Protein AF-A0A9E5EHA6-F1 (afdb_monomer)

Mean predicted aligned error: 12.95 Å

Foldseek 3Di:
DVLLQVLVVVLCVVLVQPQKHDDPPDDAIWHPNVDPAIAHQKDADWDDDPNDIDDGMDGAAPDDCPCVLPPDCVVVPVRHHHDHCVRVVDPDDPVNSVVSSQQSCCVSPPVRDDDDDDADDDDDPPPDPDDDPPPDPPPDPPPVQADPDDDDPVNVVVVVVCVVVVHDDPCVVSVPSHDHD

Sequence (181 aa):
MHGVEQLVIDTLEQLEVRNVGRLVGYPGVWVDLQSDAPKKICAIGVRVSRGRTMHGFALNVATDLTFMRDHIVPCGIAEHGVTSLHELGFNVTVQQVADVVSVLAAKRFARGEFDRHDVAWSAESTKPATASSSVQFSARKPEWLRPRVNHGPEVLATKKILRDLNLVTVCEEAGCPNLSE

Structure (mmCIF, N/CA/C/O backbone):
data_AF-A0A9E5EHA6-F1
#
_entry.id   AF-A0A9E5EHA6-F1
#
loop_
_atom_site.group_PDB
_atom_site.id
_atom_site.type_symbol
_atom_site.label_atom_id
_atom_site.label_alt_id
_atom_site.label_comp_id
_atom_site.label_asym_id
_atom_site.label_entity_id
_atom_site.label_seq_id
_atom_site.pdbx_PDB_ins_code
_atom_site.Cartn_x
_atom_site.Cartn_y
_atom_site.Cartn_z
_atom_site.occupancy
_atom_site.B_iso_or_equiv
_atom_site.auth_seq_id
_atom_site.auth_comp_id
_atom_site.auth_asym_id
_atom_site.auth_atom_id
_atom_site.pdbx_PDB_model_num
ATOM 1 N N . MET A 1 1 ? -2.887 6.037 -11.084 1.00 80.12 1 MET A N 1
ATOM 2 C CA . MET A 1 1 ? -2.259 6.030 -9.747 1.00 80.12 1 MET A CA 1
ATOM 3 C C . MET A 1 1 ? -3.311 6.282 -8.666 1.00 80.12 1 MET A C 1
ATOM 5 O O . MET A 1 1 ? -3.618 5.339 -7.951 1.00 80.12 1 MET A O 1
AT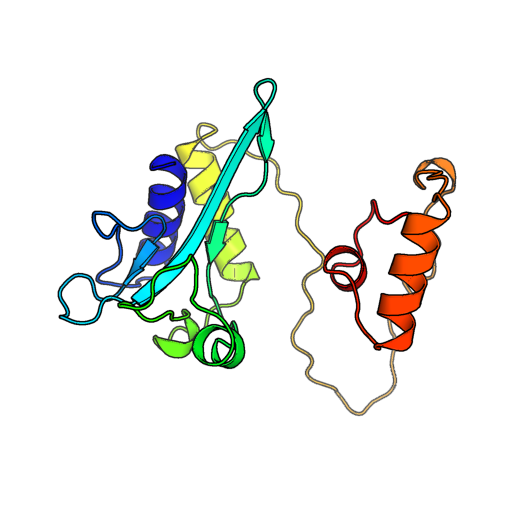OM 9 N N . HIS A 1 2 ? -4.011 7.424 -8.674 1.00 91.75 2 HIS A N 1
ATOM 10 C CA . HIS A 1 2 ? -5.091 7.717 -7.710 1.00 91.75 2 HIS A CA 1
ATOM 11 C C . HIS A 1 2 ? -6.215 6.680 -7.598 1.00 91.75 2 HIS A C 1
ATOM 13 O O . HIS A 1 2 ? -6.758 6.502 -6.512 1.00 91.75 2 HIS A O 1
ATOM 19 N N . GLY A 1 3 ? -6.552 5.967 -8.678 1.00 94.56 3 GLY A N 1
ATOM 20 C CA . GLY A 1 3 ? -7.533 4.879 -8.615 1.00 94.56 3 GLY A CA 1
ATOM 21 C C . GLY A 1 3 ? -7.098 3.714 -7.717 1.00 94.56 3 GLY A C 1
ATOM 22 O O . GLY A 1 3 ? -7.932 3.165 -7.007 1.00 94.56 3 GLY A O 1
ATOM 23 N N . VAL A 1 4 ? -5.805 3.367 -7.713 1.00 95.69 4 VAL A N 1
ATOM 24 C CA . VAL A 1 4 ? -5.249 2.303 -6.854 1.00 95.69 4 VAL A CA 1
ATOM 25 C C . VAL A 1 4 ? -5.170 2.778 -5.406 1.00 95.69 4 VAL A C 1
ATOM 27 O O . VAL A 1 4 ? -5.556 2.042 -4.510 1.00 95.69 4 VAL A O 1
ATOM 30 N N . GLU A 1 5 ? -4.758 4.029 -5.177 1.00 97.25 5 GLU A N 1
ATOM 31 C CA . GLU A 1 5 ? -4.834 4.643 -3.842 1.00 97.25 5 GLU A CA 1
ATOM 32 C C . GLU A 1 5 ? -6.259 4.608 -3.300 1.00 97.25 5 GLU A C 1
ATOM 34 O O . GLU A 1 5 ? -6.459 4.234 -2.153 1.00 97.25 5 GLU A O 1
ATOM 39 N N . GLN A 1 6 ? -7.251 4.950 -4.131 1.00 98.06 6 GLN A N 1
ATOM 40 C CA . GLN A 1 6 ? -8.637 4.955 -3.682 1.00 98.06 6 GLN A CA 1
ATOM 41 C C . GLN A 1 6 ? -9.122 3.548 -3.352 1.00 98.06 6 GLN A C 1
ATOM 43 O O . GLN A 1 6 ? -9.771 3.379 -2.339 1.00 98.06 6 GLN A O 1
ATOM 48 N N . LEU A 1 7 ? -8.771 2.542 -4.159 1.00 98.00 7 LEU A N 1
ATOM 49 C CA . LEU A 1 7 ? -9.097 1.149 -3.849 1.00 98.00 7 LEU A CA 1
ATOM 50 C C . LEU A 1 7 ? -8.579 0.740 -2.460 1.00 98.00 7 LEU A C 1
ATOM 52 O O . LEU A 1 7 ? -9.303 0.107 -1.695 1.00 98.00 7 LEU A O 1
ATOM 56 N N . VAL A 1 8 ? -7.336 1.099 -2.136 1.00 98.25 8 VAL A N 1
ATOM 57 C CA . VAL A 1 8 ? -6.740 0.782 -0.832 1.00 98.25 8 VAL A CA 1
ATOM 58 C C . VAL A 1 8 ? -7.409 1.584 0.288 1.00 98.25 8 VAL A C 1
ATOM 60 O O . VAL A 1 8 ? -7.691 1.012 1.333 1.00 98.25 8 VAL A O 1
ATOM 63 N N . ILE A 1 9 ? -7.712 2.867 0.072 1.00 98.56 9 ILE A N 1
ATOM 64 C CA . ILE A 1 9 ? -8.462 3.698 1.030 1.00 98.56 9 ILE A CA 1
ATOM 65 C C . ILE A 1 9 ? -9.836 3.082 1.311 1.00 98.56 9 ILE A C 1
ATOM 67 O O . ILE A 1 9 ? -10.134 2.808 2.465 1.00 98.56 9 ILE A O 1
ATOM 71 N N . ASP A 1 10 ? -10.610 2.765 0.270 1.00 98.31 10 ASP A N 1
ATOM 72 C CA . ASP A 1 10 ? -11.937 2.148 0.394 1.00 98.31 10 ASP A CA 1
ATOM 73 C C . ASP A 1 10 ? -11.852 0.801 1.147 1.00 98.31 10 ASP A C 1
ATOM 75 O O . ASP A 1 10 ? -12.722 0.465 1.947 1.00 98.31 10 ASP A O 1
ATOM 79 N N . THR A 1 11 ? -10.782 0.028 0.916 1.00 98.31 11 THR A N 1
ATOM 80 C CA . THR A 1 11 ? -10.523 -1.238 1.626 1.00 98.31 11 THR A CA 1
ATOM 81 C C . THR A 1 11 ? -10.283 -0.993 3.113 1.00 98.31 11 THR A C 1
ATOM 83 O O . THR A 1 11 ? -10.869 -1.673 3.948 1.00 98.31 11 THR A O 1
ATOM 86 N N . LEU A 1 12 ? -9.424 -0.030 3.454 1.00 98.12 12 LEU A N 1
ATOM 87 C CA . LEU A 1 12 ? -9.112 0.319 4.839 1.00 98.12 12 LEU A CA 1
ATOM 88 C C . LEU A 1 12 ? -10.338 0.884 5.568 1.00 98.12 12 LEU A C 1
ATOM 90 O O . LEU A 1 12 ? -10.589 0.504 6.706 1.00 98.12 12 LEU A O 1
ATOM 94 N N . GLU A 1 13 ? -11.138 1.716 4.901 1.00 97.38 13 GLU A N 1
ATOM 95 C CA . GLU A 1 13 ? -12.407 2.225 5.432 1.00 97.38 13 GLU A CA 1
ATOM 96 C C . GLU A 1 13 ? -13.416 1.095 5.674 1.00 97.38 13 GLU A C 1
ATOM 98 O O . GLU A 1 13 ? -14.084 1.082 6.706 1.00 97.38 13 GLU A O 1
ATOM 103 N N . GLN A 1 14 ? -13.497 0.109 4.773 1.00 97.00 14 GLN A N 1
ATOM 104 C CA . GLN A 1 14 ? -14.353 -1.068 4.956 1.00 97.00 14 GLN A CA 1
ATOM 105 C C . GLN A 1 14 ? -13.888 -1.967 6.117 1.00 97.00 14 GLN A C 1
ATOM 107 O O . GLN A 1 14 ? -14.708 -2.655 6.720 1.00 97.00 14 GLN A O 1
ATOM 112 N N . LEU A 1 15 ? -12.596 -1.942 6.449 1.00 95.81 15 LEU A N 1
ATOM 113 C CA . LEU A 1 15 ? -12.026 -2.571 7.646 1.00 95.81 15 LEU A CA 1
ATOM 114 C C . LEU A 1 15 ? -12.108 -1.666 8.889 1.00 95.81 15 LEU A C 1
ATOM 116 O O . LEU A 1 15 ? -11.505 -1.977 9.912 1.00 95.81 15 LEU A O 1
ATOM 120 N N . GLU A 1 16 ? -12.839 -0.553 8.800 1.00 96.31 16 GLU A N 1
ATOM 121 C CA . GLU A 1 16 ? -13.057 0.432 9.864 1.00 96.31 16 GLU A CA 1
ATOM 122 C C . GLU A 1 16 ? -11.791 1.169 10.337 1.00 96.31 16 GLU A C 1
ATOM 124 O O . GLU A 1 16 ? -11.777 1.789 11.407 1.00 96.31 16 GLU A O 1
ATOM 129 N N . VAL A 1 17 ? -10.733 1.178 9.523 1.00 95.88 17 VAL A N 1
ATOM 130 C CA . VAL A 1 17 ? -9.545 1.996 9.777 1.00 95.88 17 VAL A CA 1
ATOM 131 C C . VAL A 1 17 ? -9.892 3.457 9.518 1.00 95.88 17 VAL A C 1
ATOM 133 O O . VAL A 1 17 ? -10.293 3.849 8.422 1.00 95.88 17 VAL A O 1
ATOM 136 N N . ARG A 1 18 ? -9.745 4.286 10.551 1.00 92.81 18 ARG A N 1
ATOM 137 C CA . ARG A 1 18 ? -10.081 5.714 10.499 1.00 92.81 18 ARG A CA 1
ATOM 138 C C . ARG A 1 18 ? -8.871 6.552 10.100 1.00 92.81 18 ARG A C 1
ATOM 140 O O . ARG A 1 18 ? -7.733 6.127 10.259 1.00 92.81 18 ARG A O 1
ATOM 147 N N . ASN A 1 19 ? -9.136 7.780 9.653 1.00 94.69 19 ASN A N 1
ATOM 148 C CA . ASN A 1 19 ? -8.107 8.780 9.342 1.00 94.69 19 ASN A CA 1
ATOM 149 C C . ASN A 1 19 ? -7.087 8.304 8.288 1.00 94.69 19 ASN A C 1
ATOM 151 O O . ASN A 1 19 ? -5.888 8.569 8.393 1.00 94.69 19 ASN A O 1
ATOM 155 N N . VAL A 1 20 ? -7.581 7.572 7.288 1.00 97.38 20 VAL A N 1
ATOM 156 C CA . VAL A 1 20 ? -6.789 7.050 6.175 1.00 97.38 20 VAL A CA 1
ATOM 157 C C . VAL A 1 20 ? -6.928 7.944 4.949 1.00 97.38 20 VAL A C 1
ATOM 159 O O . VAL A 1 20 ? -7.969 8.560 4.728 1.00 97.38 20 VAL A O 1
ATOM 162 N N . GLY A 1 21 ? -5.891 8.021 4.120 1.00 97.56 21 GLY A N 1
ATOM 163 C CA . GLY A 1 21 ? -5.986 8.779 2.878 1.00 97.56 21 GLY A CA 1
ATOM 164 C C . GLY A 1 21 ? -4.659 9.003 2.168 1.00 97.56 21 GLY A C 1
ATOM 165 O O . GLY A 1 21 ? -3.706 8.235 2.302 1.00 97.56 21 GLY A O 1
ATOM 166 N N . ARG A 1 22 ? -4.620 10.073 1.373 1.00 97.44 22 ARG A N 1
ATOM 167 C CA . ARG A 1 22 ? -3.442 10.496 0.611 1.00 97.44 22 ARG A CA 1
ATOM 168 C C . ARG A 1 22 ? -2.743 11.627 1.344 1.00 97.44 22 ARG A C 1
ATOM 170 O O . ARG A 1 22 ? -3.396 12.593 1.731 1.00 97.44 22 ARG A O 1
ATOM 177 N N . LEU A 1 23 ? -1.424 11.537 1.450 1.00 95.19 23 LEU A N 1
ATOM 178 C CA . LEU A 1 23 ? -0.593 12.628 1.936 1.00 95.19 23 LEU A CA 1
ATOM 179 C C . LEU A 1 23 ? -0.036 13.400 0.734 1.00 95.19 23 LEU A C 1
ATOM 181 O O . LEU A 1 23 ? 0.568 12.819 -0.169 1.00 95.19 23 LEU A O 1
ATOM 185 N N . VAL A 1 24 ? -0.279 14.711 0.685 1.00 92.94 24 VAL A N 1
ATOM 186 C CA . VAL A 1 24 ? 0.140 15.554 -0.445 1.00 92.94 24 VAL A CA 1
ATOM 187 C C . VAL A 1 24 ? 1.660 15.507 -0.593 1.00 92.94 24 VAL A C 1
ATOM 189 O O . VAL A 1 24 ? 2.384 15.689 0.377 1.00 92.94 24 VAL A O 1
ATOM 192 N N . GLY A 1 25 ? 2.137 15.259 -1.814 1.00 90.25 25 GLY A N 1
ATOM 193 C CA . GLY A 1 25 ? 3.567 15.129 -2.112 1.00 90.25 25 GLY A CA 1
ATOM 194 C C . GLY A 1 25 ? 4.137 13.723 -1.904 1.00 90.25 25 GLY A C 1
ATOM 195 O O . GLY A 1 25 ? 5.220 13.445 -2.412 1.00 90.25 25 GLY A O 1
ATOM 196 N N . TYR A 1 26 ? 3.396 12.808 -1.267 1.00 92.38 26 TYR A N 1
ATOM 197 C CA . TYR A 1 26 ? 3.898 11.477 -0.933 1.00 92.38 26 TYR A CA 1
ATOM 198 C C . TYR A 1 26 ? 2.995 10.356 -1.469 1.00 92.38 26 TYR A C 1
ATOM 200 O O . TYR A 1 26 ? 1.899 10.129 -0.948 1.00 92.38 26 TYR A O 1
ATOM 208 N N . PRO A 1 27 ? 3.445 9.590 -2.482 1.00 91.94 27 PRO A N 1
ATOM 209 C CA . PRO A 1 27 ? 2.621 8.557 -3.101 1.00 91.94 27 PRO A CA 1
ATOM 210 C C . PRO A 1 27 ? 2.342 7.406 -2.133 1.00 91.94 27 PRO A C 1
ATOM 212 O O . PRO A 1 27 ? 3.222 7.012 -1.361 1.00 91.94 27 PRO A O 1
ATOM 215 N N . GLY A 1 28 ? 1.162 6.800 -2.241 1.00 95.06 28 GLY A N 1
ATOM 216 C CA . GLY A 1 28 ? 0.739 5.690 -1.388 1.00 95.06 28 GLY A CA 1
ATOM 217 C C . GLY A 1 28 ? -0.424 6.063 -0.478 1.00 95.06 28 GLY A C 1
ATOM 218 O O . GLY A 1 28 ? -1.033 7.121 -0.626 1.00 95.06 28 GLY A O 1
ATOM 219 N N . VAL A 1 29 ? -0.735 5.172 0.462 1.00 98.19 29 VAL A N 1
ATOM 220 C CA . VAL A 1 29 ? -1.807 5.392 1.442 1.00 98.19 29 VAL A CA 1
ATOM 221 C C . VAL A 1 29 ? -1.219 5.509 2.835 1.00 98.19 29 VAL A C 1
ATOM 223 O O . VAL A 1 29 ? -0.284 4.788 3.202 1.00 98.19 29 VAL A O 1
ATOM 226 N N . TRP A 1 30 ? -1.781 6.449 3.580 1.00 98.00 30 TRP A N 1
ATOM 227 C CA . TRP A 1 30 ? -1.288 6.947 4.851 1.00 98.00 30 TRP A CA 1
ATOM 228 C C . TRP A 1 30 ? -2.398 6.902 5.891 1.00 98.00 30 TRP A C 1
ATOM 230 O O . TRP A 1 30 ? -3.575 6.994 5.541 1.00 98.00 30 TRP A O 1
ATOM 240 N N . VAL A 1 31 ? -2.007 6.776 7.153 1.00 97.75 31 VAL A N 1
ATOM 241 C CA . VAL A 1 31 ? -2.882 6.903 8.322 1.00 97.75 31 VAL A CA 1
ATOM 242 C C . VAL A 1 31 ? -2.432 8.078 9.181 1.00 97.75 31 VAL A C 1
ATOM 244 O O . VAL A 1 31 ? -1.338 8.614 8.977 1.00 97.75 31 VAL A O 1
ATOM 247 N N . ASP A 1 32 ? -3.268 8.457 10.144 1.00 95.44 32 ASP A N 1
ATOM 248 C CA . ASP A 1 32 ? -3.004 9.557 11.073 1.00 95.44 32 ASP A CA 1
ATOM 249 C C . ASP A 1 32 ? -2.752 10.894 10.355 1.00 95.44 32 ASP A C 1
ATOM 251 O O . ASP A 1 32 ? -1.937 11.702 10.784 1.00 95.44 32 ASP A O 1
ATOM 255 N N . LEU A 1 33 ? -3.475 11.163 9.259 1.00 93.94 33 LEU A N 1
ATOM 256 C CA . LEU A 1 33 ? -3.294 12.369 8.430 1.00 93.94 33 LEU A CA 1
ATOM 257 C C . LEU A 1 33 ? -3.525 13.697 9.168 1.00 93.94 33 LEU A C 1
ATOM 259 O O . LEU A 1 33 ? -3.085 14.744 8.705 1.00 93.94 33 LEU A O 1
ATOM 263 N N . GLN A 1 34 ? -4.251 13.656 10.283 1.00 90.75 34 GLN A N 1
ATOM 264 C CA . GLN A 1 34 ? -4.510 14.813 11.150 1.00 90.75 34 GLN A CA 1
ATOM 265 C C . GLN A 1 34 ? -3.468 14.975 12.268 1.00 90.75 34 GLN A C 1
ATOM 267 O O . GLN A 1 34 ? -3.557 15.920 13.047 1.00 90.75 34 GLN A O 1
ATOM 272 N N . SER A 1 35 ? -2.527 14.038 12.386 1.00 90.75 35 SER A N 1
ATOM 273 C CA . SER A 1 35 ? -1.414 14.093 13.331 1.00 90.75 35 SER A CA 1
ATOM 274 C C . SER A 1 35 ? -0.221 14.827 12.718 1.00 90.75 35 SER A C 1
ATOM 276 O O . SER A 1 35 ? -0.069 14.878 11.499 1.00 90.75 35 SER A O 1
ATOM 278 N N . ASP A 1 36 ? 0.685 15.304 13.570 1.00 89.56 36 ASP A N 1
ATOM 279 C CA . ASP A 1 36 ? 1.993 15.827 13.157 1.00 89.56 36 ASP A CA 1
ATOM 280 C C . ASP A 1 36 ? 2.932 14.728 12.615 1.00 89.56 36 ASP A C 1
ATOM 282 O O . ASP A 1 36 ? 3.988 15.027 12.059 1.00 89.56 36 ASP A O 1
ATOM 286 N N . ALA A 1 37 ? 2.563 13.450 12.764 1.00 91.12 37 ALA A N 1
ATOM 287 C CA . ALA A 1 37 ? 3.369 12.304 12.349 1.00 91.12 37 ALA A CA 1
ATOM 288 C C . ALA A 1 37 ? 2.549 11.265 11.553 1.00 91.12 37 ALA A C 1
ATOM 290 O O . ALA A 1 37 ? 2.337 10.150 12.043 1.00 91.12 37 ALA A O 1
ATOM 291 N N . PRO A 1 38 ? 2.100 11.586 10.323 1.00 96.19 38 PRO A N 1
ATOM 292 C CA . PRO A 1 38 ? 1.414 10.621 9.471 1.00 96.19 38 PRO A CA 1
ATOM 293 C C . PRO A 1 38 ? 2.329 9.433 9.152 1.00 96.19 38 PRO A C 1
ATOM 295 O O . PRO A 1 38 ? 3.541 9.586 8.961 1.00 96.19 38 PRO A O 1
ATOM 298 N N . LYS A 1 39 ? 1.746 8.234 9.067 1.00 96.44 39 LYS A N 1
ATOM 299 C CA . LYS A 1 39 ? 2.493 6.994 8.806 1.00 96.44 39 LYS A CA 1
ATOM 300 C C . LYS A 1 39 ? 2.015 6.318 7.537 1.00 96.44 39 LYS A C 1
ATOM 302 O O . LYS A 1 39 ? 0.816 6.209 7.282 1.00 96.44 39 LYS A O 1
ATOM 307 N N . LYS A 1 40 ? 2.955 5.816 6.743 1.00 97.06 40 LYS A N 1
ATOM 308 C CA . LYS A 1 40 ? 2.645 5.088 5.515 1.00 97.06 40 LYS A CA 1
ATOM 309 C C . LYS A 1 40 ? 2.193 3.674 5.846 1.00 97.06 40 LYS A C 1
ATOM 311 O O . LYS A 1 40 ? 2.944 2.920 6.460 1.00 97.06 40 LYS A O 1
ATOM 316 N N . ILE A 1 41 ? 1.005 3.298 5.388 1.00 97.94 41 ILE A N 1
ATOM 317 C CA . ILE A 1 41 ? 0.480 1.935 5.549 1.00 97.94 41 ILE A CA 1
ATOM 318 C C . ILE A 1 41 ? 0.545 1.135 4.246 1.00 97.94 41 ILE A C 1
ATOM 320 O O . ILE A 1 41 ? 0.655 -0.089 4.274 1.00 97.94 41 ILE A O 1
ATOM 324 N N . CYS A 1 42 ? 0.527 1.811 3.091 1.00 97.75 42 CYS A N 1
ATOM 325 C CA . CYS A 1 42 ? 0.597 1.153 1.790 1.00 97.75 42 CYS A CA 1
ATOM 326 C C . CYS A 1 42 ? 1.565 1.855 0.836 1.00 97.75 42 CYS A C 1
ATOM 328 O O . CYS A 1 42 ? 1.409 3.039 0.517 1.00 97.75 42 CYS A O 1
ATOM 330 N N . ALA A 1 43 ? 2.525 1.100 0.303 1.00 95.81 43 ALA A N 1
ATOM 331 C CA . ALA A 1 43 ? 3.343 1.533 -0.823 1.00 95.81 43 ALA A CA 1
ATOM 332 C C . ALA A 1 43 ? 2.610 1.266 -2.143 1.00 95.81 43 ALA A C 1
ATOM 334 O O . ALA A 1 43 ? 1.915 0.261 -2.283 1.00 95.81 43 ALA A O 1
ATOM 335 N N . ILE A 1 44 ? 2.767 2.156 -3.124 1.00 93.88 44 ILE A N 1
ATOM 336 C CA . ILE A 1 44 ? 2.205 1.983 -4.466 1.00 93.88 44 ILE A CA 1
ATOM 337 C C . ILE A 1 44 ? 3.305 2.253 -5.477 1.00 93.88 44 ILE A C 1
ATOM 339 O O . ILE A 1 44 ? 3.913 3.321 -5.484 1.00 93.88 44 ILE A O 1
ATOM 343 N N . GLY A 1 45 ? 3.531 1.279 -6.347 1.00 90.88 45 GLY A N 1
ATOM 344 C CA . GLY A 1 45 ? 4.470 1.369 -7.448 1.00 90.88 45 GLY A CA 1
ATOM 345 C C . GLY A 1 45 ? 3.851 0.665 -8.635 1.00 90.88 45 GLY A C 1
ATOM 346 O O . GLY A 1 45 ? 3.657 -0.543 -8.599 1.00 90.88 45 GLY A O 1
ATOM 347 N N . VAL A 1 46 ? 3.513 1.421 -9.675 1.00 89.75 46 VAL A N 1
ATOM 348 C CA . VAL A 1 46 ? 2.882 0.894 -10.887 1.00 89.75 46 VAL A CA 1
ATOM 349 C C . VAL A 1 46 ? 3.674 1.324 -12.105 1.00 89.75 46 VAL A C 1
ATOM 351 O O . VAL A 1 46 ? 4.156 2.453 -12.186 1.00 89.75 46 VAL A O 1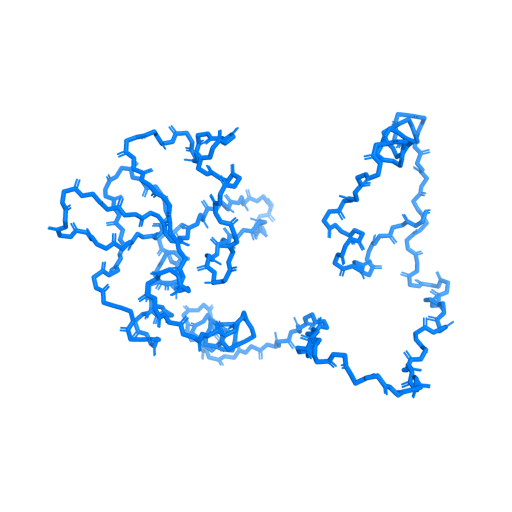
ATOM 354 N N . ARG A 1 47 ? 3.777 0.431 -13.085 1.00 89.19 47 ARG A N 1
ATOM 355 C CA . ARG A 1 47 ? 4.374 0.726 -14.388 1.00 89.19 47 ARG A CA 1
ATOM 356 C C . ARG A 1 47 ? 3.380 0.373 -15.479 1.00 89.19 47 ARG A C 1
ATOM 358 O O . ARG A 1 47 ? 2.750 -0.675 -15.410 1.00 89.19 47 ARG A O 1
ATOM 365 N N . VAL A 1 48 ? 3.271 1.219 -16.499 1.00 87.06 48 VAL A N 1
ATOM 366 C CA . VAL A 1 48 ? 2.499 0.909 -17.708 1.00 87.06 48 VAL A CA 1
ATOM 367 C C . VAL A 1 48 ? 3.462 0.742 -18.868 1.00 87.06 48 VAL A C 1
ATOM 369 O O . VAL A 1 48 ? 4.298 1.606 -19.125 1.00 87.06 48 VAL A O 1
ATOM 372 N N . SER A 1 49 ? 3.357 -0.377 -19.575 1.00 82.94 49 SER A N 1
ATOM 373 C CA . SER A 1 49 ? 4.124 -0.616 -20.792 1.00 82.94 49 SER A CA 1
ATOM 374 C C . SER A 1 49 ? 3.279 -1.387 -21.792 1.00 82.94 49 SER A C 1
ATOM 376 O O . SER A 1 49 ? 2.626 -2.363 -21.430 1.00 82.94 49 SER A O 1
ATOM 378 N N . ARG A 1 50 ? 3.269 -0.936 -23.053 1.00 90.81 50 ARG A N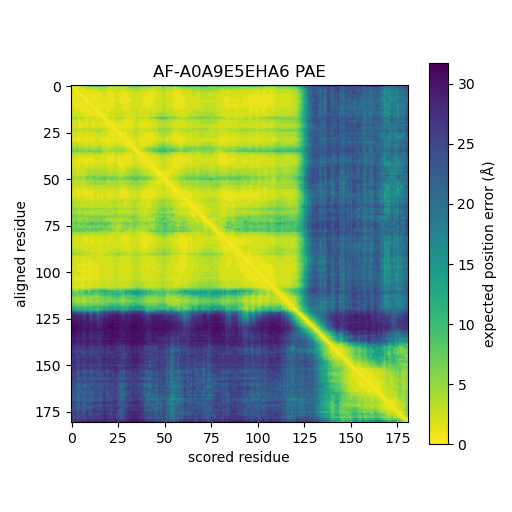 1
ATOM 379 C CA . ARG A 1 50 ? 2.507 -1.566 -24.150 1.00 90.81 50 ARG A CA 1
ATOM 380 C C . ARG A 1 50 ? 1.031 -1.824 -23.789 1.00 90.81 50 ARG A C 1
ATOM 382 O O . ARG A 1 50 ? 0.497 -2.891 -24.072 1.00 90.81 50 ARG A O 1
ATOM 389 N N . GLY A 1 51 ? 0.397 -0.866 -23.109 1.00 89.12 51 GLY A N 1
ATOM 390 C CA . GLY A 1 51 ? -1.009 -0.959 -22.695 1.00 89.12 51 GLY A CA 1
ATOM 391 C C . GLY A 1 51 ? -1.294 -1.927 -21.540 1.00 89.12 51 GLY A C 1
ATOM 392 O O . GLY A 1 51 ? -2.455 -2.219 -21.282 1.00 89.12 51 GLY A O 1
ATOM 393 N N . ARG A 1 52 ? -0.268 -2.434 -20.842 1.00 87.88 52 ARG A N 1
ATOM 394 C CA . ARG A 1 52 ? -0.411 -3.360 -19.707 1.00 87.88 52 ARG A CA 1
ATOM 395 C C . ARG A 1 52 ? 0.209 -2.771 -18.446 1.00 87.88 52 ARG A C 1
ATOM 397 O O . ARG A 1 52 ? 1.276 -2.155 -18.508 1.00 87.88 52 ARG A O 1
ATOM 404 N N . THR A 1 53 ? -0.457 -2.962 -17.312 1.00 88.81 53 THR A N 1
ATOM 405 C CA . THR A 1 53 ? 0.037 -2.561 -15.990 1.00 88.81 53 THR A CA 1
ATOM 406 C C . THR A 1 53 ? 0.916 -3.657 -15.388 1.00 88.81 53 THR A C 1
ATOM 408 O O . THR A 1 53 ? 0.616 -4.839 -15.523 1.00 88.81 53 THR A O 1
ATOM 411 N N . MET A 1 54 ? 1.986 -3.267 -14.703 1.00 85.25 54 MET A N 1
ATOM 412 C CA . MET A 1 54 ? 2.881 -4.141 -13.939 1.00 85.25 54 MET A CA 1
ATOM 413 C C . MET A 1 54 ? 3.037 -3.598 -12.515 1.00 85.25 54 MET A C 1
ATOM 415 O O . MET A 1 54 ? 2.853 -2.394 -12.298 1.00 85.25 54 MET A O 1
ATOM 419 N N . HIS A 1 55 ? 3.447 -4.474 -11.590 1.00 92.50 55 HIS A N 1
ATOM 420 C CA . HIS A 1 55 ? 3.541 -4.214 -10.148 1.00 92.50 55 HIS A CA 1
ATOM 421 C C . HIS A 1 55 ? 2.157 -3.978 -9.519 1.00 92.50 55 HIS A C 1
ATOM 423 O O . HIS A 1 55 ? 1.231 -4.725 -9.822 1.00 92.50 55 HIS A O 1
ATOM 429 N N . GLY A 1 56 ? 2.001 -2.985 -8.640 1.00 92.75 56 GLY A N 1
ATOM 430 C CA . GLY A 1 56 ? 0.750 -2.756 -7.927 1.00 92.75 56 GLY A CA 1
ATOM 431 C C . GLY A 1 56 ? 0.949 -1.954 -6.648 1.00 92.75 56 GLY A C 1
ATOM 432 O O . GLY A 1 56 ? 1.494 -0.848 -6.660 1.00 92.75 56 GLY A O 1
ATOM 433 N N . PHE A 1 57 ? 0.477 -2.515 -5.543 1.00 96.50 57 PHE A N 1
ATOM 434 C CA . PHE A 1 57 ? 0.583 -1.932 -4.215 1.00 96.50 57 PHE A CA 1
ATOM 435 C C . PHE A 1 57 ? 1.001 -2.996 -3.198 1.00 96.50 57 PHE A C 1
ATOM 437 O O . PHE A 1 57 ? 0.833 -4.189 -3.439 1.00 96.50 57 PHE A O 1
ATOM 444 N N . ALA A 1 58 ? 1.551 -2.553 -2.073 1.00 96.38 58 ALA A N 1
ATOM 445 C CA . ALA A 1 58 ? 1.924 -3.389 -0.941 1.00 96.38 58 ALA A CA 1
ATOM 446 C C . ALA A 1 58 ? 1.347 -2.760 0.330 1.00 96.38 58 ALA A C 1
ATOM 448 O O . ALA A 1 58 ? 1.849 -1.734 0.793 1.00 96.38 58 ALA A O 1
ATOM 449 N N . LEU A 1 59 ? 0.259 -3.348 0.833 1.00 97.88 59 LEU A N 1
ATOM 450 C CA . LEU A 1 59 ? -0.412 -2.937 2.063 1.00 97.88 59 LEU A CA 1
ATOM 451 C C . LEU A 1 59 ? 0.161 -3.730 3.240 1.00 97.88 59 LEU A C 1
ATOM 453 O O . LEU A 1 59 ? 0.151 -4.960 3.224 1.00 97.88 59 LEU A O 1
ATOM 457 N N . ASN A 1 60 ? 0.642 -3.029 4.262 1.00 97.62 60 ASN A N 1
ATOM 458 C CA . ASN A 1 60 ? 1.189 -3.654 5.458 1.00 97.62 60 ASN A CA 1
ATOM 459 C C . ASN A 1 60 ? 0.052 -4.165 6.353 1.00 97.62 60 ASN A C 1
ATOM 461 O O . ASN A 1 60 ? -0.630 -3.381 7.012 1.00 97.62 60 ASN A O 1
ATOM 465 N N . VAL A 1 61 ? -0.145 -5.484 6.388 1.00 97.06 61 VAL A N 1
ATOM 466 C CA . VAL A 1 61 ? -1.183 -6.120 7.215 1.00 97.06 61 VAL A CA 1
ATOM 467 C C . VAL A 1 61 ? -0.606 -6.510 8.576 1.00 97.06 61 VAL A C 1
ATOM 469 O O . VAL A 1 61 ? -0.796 -5.793 9.552 1.00 97.06 61 VAL A O 1
ATOM 472 N N . ALA A 1 62 ? 0.178 -7.586 8.614 1.00 95.44 62 ALA A N 1
ATOM 473 C CA . ALA A 1 62 ? 0.903 -8.063 9.795 1.00 95.44 62 ALA A CA 1
ATOM 474 C C . ALA A 1 62 ? 2.427 -8.054 9.569 1.00 95.44 62 ALA A C 1
ATOM 476 O O . ALA A 1 62 ? 3.164 -8.834 10.162 1.00 95.44 62 ALA A O 1
ATOM 477 N N . THR A 1 63 ? 2.895 -7.205 8.649 1.00 92.12 63 THR A N 1
ATOM 478 C CA . THR A 1 63 ? 4.309 -7.089 8.280 1.00 92.12 63 THR A CA 1
ATOM 479 C C . THR A 1 63 ? 5.151 -6.687 9.490 1.00 92.12 63 THR A C 1
ATOM 481 O O . THR A 1 63 ? 4.812 -5.714 10.166 1.00 92.12 63 THR A O 1
ATOM 484 N N . ASP A 1 64 ? 6.272 -7.374 9.721 1.00 91.94 64 ASP A N 1
ATOM 485 C CA . ASP A 1 64 ? 7.319 -6.875 10.613 1.00 91.94 64 ASP A CA 1
ATOM 486 C C . ASP A 1 64 ? 8.040 -5.703 9.936 1.00 91.94 64 ASP A C 1
ATOM 488 O O . ASP A 1 64 ? 8.707 -5.848 8.909 1.00 91.94 64 ASP A O 1
ATOM 492 N N . LEU A 1 65 ? 7.864 -4.515 10.505 1.00 93.19 65 LEU A N 1
ATOM 493 C CA . LEU A 1 65 ? 8.392 -3.268 9.965 1.00 93.19 65 LEU A CA 1
ATOM 494 C C . LEU A 1 65 ? 9.730 -2.865 10.589 1.00 93.19 65 LEU A C 1
ATOM 496 O O . LEU A 1 65 ? 10.254 -1.812 10.232 1.00 93.19 65 LEU A O 1
ATOM 500 N N . THR A 1 66 ? 10.303 -3.682 11.479 1.00 90.88 66 THR A N 1
ATOM 501 C CA . THR A 1 66 ? 11.606 -3.426 12.118 1.00 90.88 66 THR A CA 1
ATOM 502 C C . THR A 1 66 ? 12.686 -3.227 11.058 1.00 90.88 66 THR A C 1
ATOM 504 O O . THR A 1 66 ? 13.307 -2.171 10.991 1.00 90.88 66 THR A O 1
ATOM 507 N N . PHE A 1 67 ? 12.798 -4.160 10.106 1.00 86.81 67 PHE A N 1
ATOM 508 C CA . PHE A 1 67 ? 13.764 -4.042 9.012 1.00 86.81 67 PHE A CA 1
ATOM 509 C C . PHE A 1 67 ? 13.544 -2.784 8.157 1.00 86.81 67 PHE A C 1
ATOM 511 O O . PHE A 1 67 ? 14.496 -2.109 7.767 1.00 86.81 67 PHE A O 1
ATOM 518 N N . MET A 1 68 ? 12.280 -2.449 7.878 1.00 85.94 68 MET A N 1
ATOM 519 C CA . MET A 1 68 ? 11.934 -1.271 7.083 1.00 85.94 68 MET A CA 1
ATOM 520 C C . MET A 1 68 ? 12.282 0.040 7.801 1.00 85.94 68 MET A C 1
ATOM 522 O O . MET A 1 68 ? 12.610 1.014 7.133 1.00 85.94 68 MET A O 1
ATOM 526 N N . ARG A 1 69 ? 12.223 0.072 9.135 1.00 89.31 69 ARG A N 1
ATOM 527 C CA . ARG A 1 69 ? 12.554 1.253 9.944 1.00 89.31 69 ARG A CA 1
ATOM 528 C C . ARG A 1 69 ? 14.051 1.393 10.213 1.00 89.31 69 ARG A C 1
ATOM 530 O O . ARG A 1 69 ? 14.551 2.512 10.204 1.00 89.31 69 ARG A O 1
ATOM 537 N N . ASP A 1 70 ? 14.755 0.277 10.387 1.00 90.31 70 ASP A N 1
ATOM 538 C CA . ASP A 1 70 ? 16.138 0.287 10.879 1.00 90.31 70 ASP A CA 1
ATOM 539 C C . ASP A 1 70 ? 17.188 0.217 9.761 1.00 90.31 70 ASP A C 1
ATOM 541 O O . ASP A 1 70 ? 18.339 0.613 9.962 1.00 90.31 70 ASP A O 1
ATOM 545 N N . HIS A 1 71 ? 16.825 -0.293 8.577 1.00 86.44 71 HIS A N 1
ATOM 546 C CA . HIS A 1 71 ? 17.805 -0.630 7.535 1.00 86.44 71 HIS A CA 1
ATOM 547 C C . HIS A 1 71 ? 17.582 0.042 6.180 1.00 86.44 71 HIS A C 1
ATOM 549 O O . HIS A 1 71 ? 18.460 -0.034 5.320 1.00 86.44 71 HIS A O 1
ATOM 555 N N . ILE A 1 72 ? 16.450 0.713 5.963 1.00 84.81 72 ILE A N 1
ATOM 556 C CA . ILE A 1 72 ? 16.161 1.421 4.710 1.00 84.81 72 ILE A CA 1
ATOM 557 C C . ILE A 1 72 ? 15.483 2.761 4.986 1.00 84.81 72 ILE A C 1
ATOM 559 O O . ILE A 1 72 ? 14.840 2.933 6.011 1.00 84.81 72 ILE A O 1
ATOM 563 N N . VAL A 1 73 ? 15.588 3.698 4.040 1.00 83.31 73 VAL A N 1
ATOM 564 C CA . VAL A 1 73 ? 14.737 4.898 4.003 1.00 83.31 73 VAL A CA 1
ATOM 565 C C . VAL A 1 73 ? 13.526 4.571 3.118 1.00 83.31 73 VAL A C 1
ATOM 567 O O . VAL A 1 73 ? 13.664 4.550 1.886 1.00 83.31 73 VAL A O 1
ATOM 570 N N . PRO A 1 74 ? 12.347 4.245 3.683 1.00 76.69 74 PRO A N 1
ATOM 571 C CA . PRO A 1 74 ? 11.245 3.673 2.917 1.00 76.69 74 PRO A CA 1
ATOM 572 C C . PRO A 1 74 ? 10.741 4.650 1.859 1.00 76.69 74 PRO A C 1
ATOM 574 O O . PRO A 1 74 ? 10.357 5.778 2.156 1.00 76.69 74 PRO A O 1
ATOM 577 N N . CYS A 1 75 ? 10.721 4.214 0.598 1.00 72.38 75 CYS A N 1
ATOM 578 C CA . CYS A 1 75 ? 10.337 5.060 -0.540 1.00 72.38 75 CYS A CA 1
ATOM 579 C C . CYS A 1 75 ? 11.161 6.363 -0.678 1.00 72.38 75 CYS A C 1
ATOM 581 O O . CYS A 1 75 ? 10.709 7.270 -1.372 1.00 72.38 75 CYS A O 1
ATOM 583 N N . GLY A 1 76 ? 12.331 6.467 -0.032 1.00 79.31 76 GLY A N 1
ATOM 584 C CA . GLY A 1 76 ? 13.143 7.689 0.004 1.00 79.31 76 GLY A CA 1
ATOM 585 C C . GLY A 1 76 ? 12.599 8.802 0.910 1.00 79.31 76 GLY A C 1
ATOM 586 O O . GLY A 1 76 ? 13.079 9.925 0.814 1.00 79.31 76 GLY A O 1
ATOM 587 N N . ILE A 1 77 ? 11.615 8.505 1.766 1.00 80.25 77 ILE A N 1
ATOM 588 C CA . ILE A 1 77 ? 10.954 9.463 2.662 1.00 80.25 77 ILE A CA 1
ATOM 589 C C . ILE A 1 77 ? 11.494 9.236 4.075 1.00 80.25 77 ILE A C 1
ATOM 591 O O . ILE A 1 77 ? 11.208 8.203 4.677 1.00 80.25 77 ILE A O 1
ATOM 595 N N . ALA A 1 78 ? 12.295 10.168 4.592 1.00 83.31 78 ALA A N 1
ATOM 596 C CA . ALA A 1 78 ? 12.898 10.043 5.923 1.00 83.31 78 ALA A CA 1
ATOM 597 C C . ALA A 1 78 ? 12.060 10.728 7.014 1.00 83.31 78 ALA A C 1
ATOM 599 O O . ALA A 1 78 ? 12.097 10.317 8.170 1.00 83.31 78 ALA A O 1
ATOM 600 N N . GLU A 1 79 ? 11.287 11.753 6.648 1.00 86.50 79 GLU A N 1
ATOM 601 C CA . GLU A 1 79 ? 10.455 12.534 7.570 1.00 86.50 79 GLU A CA 1
ATOM 602 C C . GLU A 1 79 ? 9.228 11.795 8.125 1.00 86.50 79 GLU A C 1
ATOM 604 O O . GLU A 1 79 ? 8.650 12.239 9.117 1.00 86.50 79 GLU A O 1
ATOM 609 N N . HIS A 1 80 ? 8.819 10.676 7.519 1.00 90.56 80 HIS A N 1
ATOM 610 C CA . HIS A 1 80 ? 7.604 9.969 7.912 1.00 90.56 80 HIS A CA 1
ATOM 611 C C . HIS A 1 80 ? 7.833 8.475 8.136 1.00 90.56 80 HIS A C 1
ATOM 613 O O . HIS A 1 80 ? 8.542 7.805 7.386 1.00 90.56 80 HIS A O 1
ATOM 619 N N . GLY A 1 81 ? 7.180 7.944 9.169 1.00 92.69 81 GLY A N 1
ATOM 620 C CA . GLY A 1 81 ? 7.260 6.533 9.525 1.00 92.69 81 GLY A CA 1
ATOM 621 C C . GLY A 1 81 ? 6.389 5.630 8.651 1.00 92.69 81 GLY A C 1
ATOM 622 O O . GLY A 1 81 ? 5.562 6.075 7.854 1.00 92.69 81 GLY A O 1
ATOM 623 N N . VAL A 1 82 ? 6.539 4.325 8.861 1.00 95.38 82 VAL A N 1
ATOM 624 C CA . VAL A 1 82 ? 5.685 3.275 8.289 1.00 95.38 82 VAL A CA 1
ATOM 625 C C . VAL A 1 82 ? 4.906 2.569 9.396 1.00 95.38 82 VAL A C 1
ATOM 627 O O . VAL A 1 82 ? 5.365 2.522 10.541 1.00 95.38 82 VAL A O 1
ATOM 630 N N . THR A 1 83 ? 3.740 2.020 9.060 1.00 96.88 83 THR A N 1
ATOM 631 C CA . THR A 1 83 ? 2.927 1.217 9.982 1.00 96.88 83 THR A CA 1
ATOM 632 C C . THR A 1 83 ? 2.186 0.081 9.275 1.00 96.88 83 THR A C 1
ATOM 634 O O . THR A 1 83 ? 2.246 -0.028 8.045 1.00 96.88 83 THR A O 1
ATOM 637 N N . SER A 1 84 ? 1.533 -0.786 10.049 1.00 97.56 84 SER A N 1
ATOM 638 C CA . SER A 1 84 ? 0.741 -1.932 9.594 1.00 97.56 84 SER A CA 1
ATOM 639 C C . SER A 1 84 ? -0.613 -1.985 10.305 1.00 97.56 84 SER A C 1
ATOM 641 O O . SER A 1 84 ? -0.784 -1.393 11.368 1.00 97.56 84 SER A O 1
ATOM 643 N N . LEU A 1 85 ? -1.579 -2.716 9.744 1.00 97.69 85 LEU A N 1
ATOM 644 C CA . LEU A 1 85 ? -2.880 -2.941 10.390 1.00 97.69 85 LEU A CA 1
ATOM 645 C C . LEU A 1 85 ? -2.728 -3.539 11.796 1.00 97.69 85 LEU A C 1
ATOM 647 O O . LEU A 1 85 ? -3.392 -3.093 12.729 1.00 97.69 85 LEU A O 1
ATOM 651 N N . HIS A 1 86 ? -1.799 -4.478 11.964 1.00 96.94 86 HIS A N 1
ATOM 652 C CA . HIS A 1 86 ? -1.514 -5.095 13.254 1.00 96.94 86 HIS A CA 1
ATOM 653 C C . HIS A 1 86 ? -0.992 -4.085 14.294 1.00 96.94 86 HIS A C 1
ATOM 655 O O . HIS A 1 86 ? -1.444 -4.090 15.435 1.00 96.94 86 HIS A O 1
ATOM 661 N N . GLU A 1 87 ? -0.090 -3.172 13.916 1.00 96.06 87 GLU A N 1
ATOM 662 C CA . GLU A 1 87 ? 0.393 -2.104 14.815 1.00 96.06 87 GLU A CA 1
ATOM 663 C C . GLU A 1 87 ? -0.699 -1.107 15.212 1.00 96.06 87 GLU A C 1
ATOM 665 O O . GLU A 1 87 ? -0.644 -0.529 16.296 1.00 96.06 87 GLU A O 1
ATOM 670 N N . LEU A 1 88 ? -1.694 -0.924 14.345 1.00 95.44 88 LEU A N 1
ATOM 671 C CA . LEU A 1 88 ? -2.879 -0.110 14.608 1.00 95.44 88 LEU A CA 1
ATOM 672 C C . LEU A 1 88 ? -3.937 -0.851 15.451 1.00 95.44 88 LEU A C 1
ATOM 674 O O . LEU A 1 88 ? -4.977 -0.276 15.763 1.00 95.44 88 LEU A O 1
ATOM 678 N N . GLY A 1 89 ? -3.680 -2.108 15.832 1.00 96.00 89 GLY A N 1
ATOM 679 C CA . GLY A 1 89 ? -4.561 -2.922 16.673 1.00 96.00 89 GLY A CA 1
ATOM 680 C C . GLY A 1 89 ? -5.619 -3.726 15.914 1.00 96.00 89 GLY A C 1
ATOM 681 O O . GLY A 1 89 ? -6.513 -4.293 16.541 1.00 96.00 89 GLY A O 1
ATOM 682 N N . PHE A 1 90 ? -5.538 -3.807 14.583 1.00 95.94 90 PHE A N 1
ATOM 683 C CA . PHE A 1 90 ? -6.457 -4.609 13.776 1.00 95.94 90 PHE A CA 1
ATOM 684 C C . PHE A 1 90 ? -5.956 -6.051 13.664 1.00 95.94 90 PHE A C 1
ATOM 686 O O . PHE A 1 90 ? -4.858 -6.307 13.172 1.00 95.94 90 PHE A O 1
ATOM 693 N N . ASN A 1 91 ? -6.796 -7.006 14.066 1.00 93.25 91 ASN A N 1
ATOM 694 C CA . ASN A 1 91 ? -6.522 -8.433 13.916 1.00 93.25 91 ASN A CA 1
ATOM 695 C C . ASN A 1 91 ? -7.170 -8.973 12.633 1.00 93.25 91 ASN A C 1
ATOM 697 O O . ASN A 1 91 ? -8.228 -9.600 12.676 1.00 93.25 91 ASN A O 1
ATOM 701 N N . VAL A 1 92 ? -6.560 -8.660 11.488 1.00 93.88 92 VAL A N 1
ATOM 702 C CA . VAL A 1 92 ? -7.024 -9.098 10.164 1.00 93.88 92 VAL A CA 1
ATOM 703 C C . VAL A 1 92 ? -5.917 -9.822 9.411 1.00 93.88 92 VAL A C 1
ATOM 705 O O . VAL A 1 92 ? -4.748 -9.444 9.473 1.00 93.88 92 VAL A O 1
ATOM 708 N N . THR A 1 93 ? -6.284 -10.865 8.673 1.00 94.44 93 THR A N 1
ATOM 709 C CA . THR A 1 93 ? -5.342 -11.640 7.862 1.00 94.44 93 THR A CA 1
ATOM 710 C C . THR A 1 93 ? -5.192 -11.043 6.467 1.00 94.44 93 THR A C 1
ATOM 712 O O . THR A 1 93 ? -6.078 -10.358 5.953 1.00 94.44 93 THR A O 1
ATOM 715 N N . VAL A 1 94 ? -4.077 -11.351 5.797 1.00 94.50 94 VAL A N 1
ATOM 716 C CA . VAL A 1 94 ? -3.873 -10.965 4.388 1.00 94.50 94 VAL A CA 1
ATOM 717 C C . VAL A 1 94 ? -4.986 -11.525 3.496 1.00 94.50 94 VAL A C 1
ATOM 719 O O . VAL A 1 94 ? -5.405 -10.853 2.559 1.00 94.50 94 VAL A O 1
ATOM 722 N N . GLN A 1 95 ? -5.504 -12.715 3.814 1.00 93.81 95 GLN A N 1
ATOM 723 C CA . GLN A 1 95 ? -6.620 -13.319 3.090 1.00 93.81 95 GLN A CA 1
ATOM 724 C C . GLN A 1 95 ? -7.902 -12.486 3.226 1.00 93.81 95 GLN A C 1
ATOM 726 O O . GLN A 1 95 ? -8.507 -12.150 2.214 1.00 93.81 95 GLN A O 1
ATOM 731 N N . GLN A 1 96 ? -8.274 -12.076 4.444 1.00 94.69 96 GLN A N 1
ATOM 732 C CA . GLN A 1 96 ? -9.448 -11.219 4.668 1.00 94.69 96 GLN A CA 1
ATOM 733 C C . GLN A 1 96 ? -9.312 -9.874 3.942 1.00 94.69 96 GLN A C 1
ATOM 735 O O . GLN A 1 96 ? -10.263 -9.382 3.337 1.00 94.69 96 GLN A O 1
ATOM 740 N N . VAL A 1 97 ? -8.110 -9.293 3.951 1.00 96.69 97 VAL A N 1
ATOM 741 C CA . VAL A 1 97 ? -7.819 -8.069 3.195 1.00 96.69 97 VAL A CA 1
ATOM 742 C C . VAL A 1 97 ? -7.967 -8.312 1.688 1.00 96.69 97 VAL A C 1
ATOM 744 O O . VAL A 1 97 ? -8.597 -7.508 1.003 1.00 96.69 97 VAL A O 1
ATOM 747 N N . ALA A 1 98 ? -7.440 -9.421 1.161 1.00 95.44 98 ALA A N 1
ATOM 748 C CA . ALA A 1 98 ? -7.565 -9.784 -0.250 1.00 95.44 98 ALA A CA 1
ATOM 749 C C . ALA A 1 98 ? -9.031 -10.000 -0.668 1.00 95.44 98 ALA A C 1
ATOM 751 O O . ALA A 1 98 ? -9.425 -9.566 -1.754 1.00 95.44 98 ALA A O 1
ATOM 752 N N . ASP A 1 99 ? -9.850 -10.591 0.207 1.00 94.62 99 ASP A N 1
ATOM 753 C CA . ASP A 1 99 ? -11.288 -10.759 -0.007 1.00 94.62 99 ASP A CA 1
ATOM 754 C C . ASP A 1 99 ? -11.971 -9.405 -0.228 1.00 94.62 99 ASP A C 1
ATOM 756 O O . ASP A 1 99 ? -12.639 -9.208 -1.247 1.00 94.62 99 ASP A O 1
ATOM 760 N N . VAL A 1 100 ? -11.726 -8.439 0.660 1.00 96.81 100 VAL A N 1
ATOM 761 C CA . VAL A 1 100 ? -12.286 -7.083 0.557 1.00 96.81 100 VAL A CA 1
ATOM 762 C C . VAL A 1 100 ? -11.778 -6.357 -0.692 1.00 96.81 100 VAL A C 1
ATOM 764 O O . VAL A 1 100 ? -12.579 -5.845 -1.482 1.00 96.81 100 VAL A O 1
ATOM 767 N N . VAL A 1 101 ? -10.459 -6.356 -0.915 1.00 96.75 101 VAL A N 1
ATOM 768 C CA . VAL A 1 101 ? -9.834 -5.703 -2.076 1.00 96.75 101 VAL A CA 1
ATOM 769 C C . VAL A 1 101 ? -10.423 -6.234 -3.375 1.00 96.75 101 VAL A C 1
ATOM 771 O O . VAL A 1 101 ? -10.720 -5.441 -4.264 1.00 96.75 101 VAL A O 1
ATOM 774 N N . SER A 1 102 ? -10.594 -7.552 -3.512 1.00 95.00 102 SER A N 1
ATOM 775 C CA . SER A 1 102 ? -11.061 -8.163 -4.762 1.00 95.00 102 SER A CA 1
ATOM 776 C C . SER A 1 102 ? -12.454 -7.665 -5.163 1.00 95.00 102 SER A C 1
ATOM 778 O O . SER A 1 102 ? -12.663 -7.240 -6.302 1.00 95.00 102 SER A O 1
ATOM 780 N N . VAL A 1 103 ? -13.376 -7.593 -4.198 1.00 95.31 103 VAL A N 1
ATOM 781 C CA . VAL A 1 103 ? -14.742 -7.095 -4.405 1.00 95.31 103 VAL A CA 1
ATOM 782 C C . VAL A 1 103 ? -14.737 -5.608 -4.761 1.00 95.31 103 VAL A C 1
ATOM 784 O O . VAL A 1 103 ? -15.428 -5.185 -5.693 1.00 95.31 103 VAL A O 1
ATOM 787 N N . LEU A 1 104 ? -13.962 -4.795 -4.041 1.00 96.62 104 LEU A N 1
ATOM 788 C CA . LEU A 1 104 ? -13.879 -3.357 -4.302 1.00 96.62 104 LEU A CA 1
ATOM 789 C C . LEU A 1 104 ? -13.188 -3.052 -5.638 1.00 96.62 104 LEU A C 1
ATOM 791 O O . LEU A 1 104 ? -13.626 -2.164 -6.372 1.00 96.62 104 LEU A O 1
ATOM 795 N N . ALA A 1 105 ? -12.161 -3.821 -6.000 1.00 95.44 105 ALA A N 1
ATOM 796 C CA . ALA A 1 105 ? -11.457 -3.698 -7.270 1.00 95.44 105 ALA A CA 1
ATOM 797 C C . ALA A 1 105 ? -12.387 -4.016 -8.443 1.00 95.44 105 ALA A C 1
ATOM 799 O O . ALA A 1 105 ? -12.438 -3.248 -9.406 1.00 95.44 105 ALA A O 1
ATOM 800 N N . ALA A 1 106 ? -13.172 -5.092 -8.338 1.00 95.25 106 ALA A N 1
ATOM 801 C CA . ALA A 1 106 ? -14.154 -5.464 -9.349 1.00 95.25 106 ALA A CA 1
ATOM 802 C C . ALA A 1 106 ? -15.195 -4.361 -9.557 1.00 95.25 106 ALA A C 1
ATOM 804 O O . ALA A 1 106 ? -15.453 -3.943 -10.687 1.00 95.25 106 ALA A O 1
ATOM 805 N N . LYS A 1 107 ? -15.745 -3.816 -8.465 1.00 94.38 107 LYS A N 1
ATOM 806 C CA . LYS A 1 107 ? -16.691 -2.691 -8.524 1.00 94.38 107 LYS A CA 1
ATOM 807 C C . LYS A 1 107 ? -16.074 -1.460 -9.188 1.00 94.38 107 LYS A C 1
ATOM 809 O O . LYS A 1 107 ? -16.704 -0.848 -10.048 1.00 94.38 107 LYS A O 1
ATOM 814 N N . ARG A 1 108 ? -14.840 -1.107 -8.815 1.00 94.12 108 ARG A N 1
ATOM 815 C CA . ARG A 1 108 ? -14.172 0.121 -9.267 1.00 94.12 108 ARG A CA 1
ATOM 816 C C . ARG A 1 108 ? -13.671 0.046 -10.709 1.00 94.12 108 ARG A C 1
ATOM 818 O O . ARG A 1 108 ? -13.725 1.052 -11.413 1.00 94.12 108 ARG A O 1
ATOM 825 N N . PHE A 1 109 ? -13.165 -1.106 -11.143 1.00 92.62 109 PHE A N 1
ATOM 826 C CA . PHE A 1 109 ? -12.453 -1.233 -12.420 1.00 92.62 109 PHE A CA 1
ATOM 827 C C . PHE A 1 109 ? -13.150 -2.122 -13.453 1.00 92.62 109 PHE A C 1
ATOM 829 O O . PHE A 1 109 ? -12.853 -1.990 -14.637 1.00 92.62 109 PHE A O 1
ATOM 836 N N . ALA A 1 110 ? -14.078 -2.990 -13.040 1.00 89.62 110 ALA A N 1
ATOM 837 C CA . ALA A 1 110 ? -14.654 -4.029 -13.897 1.00 89.62 110 ALA A CA 1
ATOM 838 C C . ALA A 1 110 ? -16.191 -4.120 -13.820 1.00 89.62 110 ALA A C 1
ATOM 840 O O . ALA A 1 110 ? -16.776 -5.137 -14.173 1.00 89.62 110 ALA A O 1
ATOM 841 N N . ARG A 1 111 ? -16.871 -3.053 -13.366 1.00 88.06 111 ARG A N 1
ATOM 842 C CA . ARG A 1 111 ? -18.346 -2.997 -13.233 1.00 88.06 111 ARG A CA 1
ATOM 843 C C . ARG A 1 111 ? -18.940 -4.122 -12.365 1.00 88.06 111 ARG A C 1
ATOM 845 O O . ARG A 1 111 ? -20.118 -4.432 -12.489 1.00 88.06 111 ARG A O 1
ATOM 852 N N . GLY A 1 112 ? -18.142 -4.687 -11.461 1.00 81.38 112 GLY A N 1
ATOM 853 C CA . GLY A 1 112 ? -18.555 -5.727 -10.516 1.00 81.38 112 GLY A CA 1
ATOM 854 C C . GLY A 1 112 ? -18.285 -7.165 -10.962 1.00 81.38 112 GLY A C 1
ATOM 855 O O . GLY A 1 112 ? -18.393 -8.058 -10.128 1.00 81.38 112 GLY A O 1
ATOM 856 N N . GLU A 1 113 ? -17.884 -7.402 -12.211 1.00 84.81 113 GLU A N 1
ATOM 857 C CA . GLU A 1 113 ? -17.525 -8.738 -12.696 1.00 84.81 113 GLU A CA 1
ATOM 858 C C . GLU A 1 113 ? -16.020 -8.975 -12.542 1.00 84.81 113 GLU A C 1
ATOM 860 O O . GLU A 1 113 ? -15.207 -8.130 -12.918 1.00 84.81 113 GLU A O 1
ATOM 865 N N . PHE A 1 114 ? -15.628 -10.117 -11.978 1.00 88.88 114 PHE A N 1
ATOM 866 C CA . PHE A 1 114 ? -14.224 -10.499 -11.870 1.00 88.88 114 PHE A CA 1
ATOM 867 C C . PHE A 1 114 ? -14.061 -12.010 -11.739 1.00 88.88 114 PHE A C 1
ATOM 869 O O . PHE A 1 114 ? -14.946 -12.702 -11.241 1.00 88.88 114 PHE A O 1
ATOM 876 N N . ASP A 1 115 ? -12.896 -12.489 -12.162 1.00 87.25 115 ASP A N 1
ATOM 877 C CA . ASP A 1 115 ? -12.427 -13.846 -11.918 1.00 87.25 115 ASP A CA 1
ATOM 878 C C . ASP A 1 115 ? -11.212 -13.782 -10.987 1.00 87.25 115 ASP A C 1
ATOM 880 O O . ASP A 1 115 ? -10.278 -13.003 -11.218 1.00 87.25 115 ASP A O 1
ATOM 884 N N . ARG A 1 116 ? -11.241 -14.554 -9.899 1.00 85.12 116 ARG A N 1
ATOM 885 C CA . ARG A 1 116 ? -10.259 -14.473 -8.816 1.00 85.12 116 ARG A CA 1
ATOM 886 C C . ARG A 1 116 ? -9.389 -15.715 -8.794 1.00 85.12 116 ARG A C 1
ATOM 888 O O . ARG A 1 116 ? -9.871 -16.826 -8.622 1.00 85.12 116 ARG A O 1
ATOM 895 N N . HIS A 1 117 ? -8.087 -15.482 -8.884 1.00 86.62 117 HIS A N 1
ATOM 896 C CA . HIS A 1 117 ? -7.070 -16.512 -8.751 1.00 86.62 117 HIS A CA 1
ATOM 897 C C . HIS A 1 117 ? -6.241 -16.221 -7.505 1.00 86.62 117 HIS A C 1
ATOM 899 O O . HIS A 1 117 ? -5.447 -15.280 -7.492 1.00 86.62 117 HIS A O 1
ATOM 905 N N . ASP A 1 118 ? -6.455 -17.011 -6.459 1.00 81.81 118 ASP A N 1
ATOM 906 C CA . ASP A 1 118 ? -5.737 -16.869 -5.199 1.00 81.81 118 ASP A CA 1
ATOM 907 C C . ASP A 1 118 ? -4.423 -17.651 -5.180 1.00 81.81 118 ASP A C 1
ATOM 909 O O . ASP A 1 118 ? -4.217 -18.621 -5.914 1.00 81.81 118 ASP A O 1
ATOM 913 N N . VAL A 1 119 ? -3.535 -17.222 -4.287 1.00 80.25 119 VAL A N 1
ATOM 914 C CA . VAL A 1 119 ? -2.364 -18.000 -3.881 1.00 80.25 119 VAL A CA 1
ATOM 915 C C . VAL A 1 119 ? -2.769 -19.040 -2.836 1.00 80.25 119 VAL A C 1
ATOM 917 O O . VAL A 1 119 ? -3.799 -18.909 -2.177 1.00 80.25 119 VAL A O 1
ATOM 920 N N . ALA A 1 120 ? -1.953 -20.079 -2.657 1.00 80.19 120 ALA A N 1
ATOM 921 C CA . ALA A 1 120 ? -2.153 -21.007 -1.551 1.00 80.19 120 ALA A CA 1
ATOM 922 C C . ALA A 1 120 ? -1.973 -20.259 -0.220 1.00 80.19 120 ALA A C 1
ATOM 924 O O . ALA A 1 120 ? -0.875 -19.810 0.107 1.00 80.19 120 ALA A O 1
ATOM 925 N N . TRP A 1 121 ? -3.054 -20.120 0.544 1.00 79.12 121 TRP A N 1
ATOM 926 C CA . TRP A 1 121 ? -3.012 -19.537 1.879 1.00 79.12 121 TRP A CA 1
ATOM 927 C C . TRP A 1 121 ? -2.474 -20.582 2.858 1.00 79.12 121 TRP A C 1
ATOM 929 O O . TRP A 1 121 ? -3.038 -21.671 2.979 1.00 79.12 121 TRP A O 1
ATOM 939 N N . SER A 1 122 ? -1.387 -20.276 3.570 1.00 61.66 122 SER A N 1
ATOM 940 C CA . SER A 1 122 ? -1.011 -21.094 4.723 1.00 61.66 122 SER A CA 1
ATOM 941 C C . SER A 1 122 ? -2.032 -20.826 5.820 1.00 61.66 122 SER A C 1
ATOM 943 O O . SER A 1 122 ? -2.063 -19.728 6.371 1.00 61.66 122 SER A O 1
ATOM 945 N N . ALA A 1 123 ? -2.854 -21.822 6.152 1.00 52.50 123 ALA A N 1
ATOM 946 C CA . ALA A 1 123 ? -3.548 -21.809 7.430 1.00 52.50 123 ALA A CA 1
ATOM 947 C C . ALA A 1 123 ? -2.495 -21.675 8.540 1.00 52.50 123 ALA A C 1
ATOM 949 O O . ALA A 1 123 ? -1.380 -22.197 8.418 1.00 52.50 123 ALA A O 1
ATOM 950 N N . GLU A 1 124 ? -2.830 -20.921 9.577 1.00 44.50 124 GLU A N 1
ATOM 951 C CA . GLU A 1 124 ? -1.997 -20.690 10.750 1.00 44.50 124 GLU A CA 1
ATOM 952 C C . GLU A 1 124 ? -1.285 -21.974 11.191 1.00 44.50 124 GLU A C 1
ATOM 954 O O . GLU A 1 124 ? -1.910 -23.009 11.426 1.00 44.50 124 GLU A O 1
ATOM 959 N N . SER A 1 125 ? 0.040 -21.903 11.311 1.00 37.88 125 SER A N 1
ATOM 960 C CA . SER A 1 125 ? 0.853 -22.946 11.929 1.00 37.88 125 SER A CA 1
ATOM 961 C C . SER A 1 125 ? 0.526 -23.018 13.428 1.00 37.88 125 SER A C 1
ATOM 963 O O . SER A 1 125 ? 1.322 -22.620 14.277 1.00 37.88 125 SER A O 1
ATOM 965 N N . THR A 1 126 ? -0.615 -23.593 13.795 1.00 34.03 126 THR A N 1
ATOM 966 C CA . THR A 1 126 ? -0.658 -24.384 15.022 1.00 34.03 126 THR A CA 1
ATOM 967 C C . THR A 1 126 ? 0.081 -25.662 14.672 1.00 34.03 126 THR A C 1
ATOM 969 O O . THR A 1 126 ? -0.452 -26.478 13.939 1.00 34.03 126 THR A O 1
ATOM 972 N N . LYS A 1 127 ? 1.328 -25.836 15.121 1.00 33.50 127 LYS A N 1
ATOM 973 C CA . LYS A 1 127 ? 1.951 -27.167 15.128 1.00 33.50 127 LYS A CA 1
ATOM 974 C C . LYS A 1 127 ? 1.164 -28.013 16.133 1.00 33.50 127 LYS A C 1
ATOM 976 O O . LYS A 1 127 ? 1.347 -27.781 17.330 1.00 33.50 127 LYS A O 1
ATOM 981 N N . PRO A 1 128 ? 0.351 -29.010 15.740 1.00 32.12 128 PRO A N 1
ATOM 982 C CA . PRO A 1 128 ? 0.039 -30.077 16.665 1.00 32.12 128 PRO A CA 1
ATOM 983 C C . PRO A 1 128 ? 1.299 -30.943 16.694 1.00 32.12 128 PRO A C 1
ATOM 985 O O . PRO A 1 128 ? 1.795 -31.395 15.659 1.00 32.12 128 PRO A O 1
ATOM 988 N N . ALA A 1 129 ? 1.867 -31.161 17.872 1.00 42.06 129 ALA A N 1
ATOM 989 C CA . ALA A 1 129 ? 2.832 -32.231 18.055 1.00 42.06 129 ALA A CA 1
ATOM 990 C C . ALA A 1 129 ? 2.084 -33.564 17.897 1.00 42.06 129 ALA A C 1
ATOM 992 O O . ALA A 1 129 ? 1.674 -34.162 18.882 1.00 42.06 129 ALA A O 1
ATOM 993 N N . THR A 1 130 ? 1.789 -33.979 16.666 1.00 38.09 130 THR A N 1
ATOM 994 C CA . THR A 1 130 ? 1.289 -35.316 16.324 1.00 38.09 130 THR A CA 1
ATOM 995 C C . THR A 1 130 ? 1.338 -35.500 14.807 1.00 38.09 130 THR A C 1
ATOM 997 O O . THR A 1 130 ? 0.736 -34.749 14.051 1.00 38.09 130 THR A O 1
ATOM 1000 N N . ALA A 1 131 ? 2.151 -36.478 14.405 1.00 41.16 131 ALA A N 1
ATOM 1001 C CA . ALA A 1 131 ? 2.384 -37.042 13.077 1.00 41.16 131 ALA A CA 1
ATOM 1002 C C . ALA A 1 131 ? 1.543 -36.498 11.897 1.00 41.16 131 ALA A C 1
ATOM 1004 O O . ALA A 1 131 ? 0.329 -36.659 11.811 1.00 41.16 131 ALA A O 1
ATOM 1005 N N . SER A 1 132 ? 2.277 -35.951 10.930 1.00 42.91 132 SER A N 1
ATOM 1006 C CA . SER A 1 132 ? 1.868 -35.511 9.598 1.00 42.91 132 SER A CA 1
ATOM 1007 C C . SER A 1 132 ? 0.979 -36.500 8.830 1.00 42.91 132 SER A C 1
ATOM 1009 O O . SER A 1 132 ? 1.395 -37.626 8.557 1.00 42.91 132 SER A O 1
ATOM 1011 N N . SER A 1 133 ? -0.134 -36.014 8.283 1.00 43.78 133 SER A N 1
ATOM 1012 C CA . SER A 1 133 ? -0.471 -36.332 6.890 1.00 43.78 133 SER A CA 1
ATOM 1013 C C . SER A 1 133 ? -0.383 -35.032 6.099 1.00 43.78 133 SER A C 1
ATOM 1015 O O . SER A 1 133 ? -1.353 -34.324 5.853 1.00 43.78 133 SER A O 1
ATOM 1017 N N . SER A 1 134 ? 0.852 -34.654 5.777 1.00 40.66 134 SER A N 1
ATOM 1018 C CA . SER A 1 134 ? 1.103 -33.659 4.749 1.00 40.66 134 SER A CA 1
ATOM 1019 C C . SER A 1 134 ? 0.420 -34.134 3.468 1.00 40.66 134 SER A C 1
ATOM 1021 O O . SER A 1 134 ? 0.675 -35.245 2.998 1.00 40.66 134 SER A O 1
ATOM 1023 N N . VAL A 1 135 ? -0.446 -33.305 2.883 1.00 44.75 135 VAL A N 1
ATOM 1024 C CA . VAL A 1 135 ? -0.802 -33.486 1.477 1.00 44.75 135 VAL A CA 1
ATOM 1025 C C . VAL A 1 135 ? 0.494 -33.290 0.709 1.00 44.75 135 VAL A C 1
ATOM 1027 O O . VAL A 1 135 ? 1.032 -32.186 0.622 1.00 44.75 135 VAL A O 1
ATOM 1030 N N . GLN A 1 136 ? 1.057 -34.394 0.233 1.00 44.06 136 GLN A N 1
ATOM 1031 C CA . GLN A 1 136 ? 2.260 -34.348 -0.569 1.00 44.06 136 GLN A CA 1
ATOM 1032 C C . GLN A 1 136 ? 1.918 -33.670 -1.895 1.00 44.06 136 GLN A C 1
ATOM 1034 O O . GLN A 1 136 ? 1.329 -34.284 -2.782 1.00 44.06 136 GLN A O 1
ATOM 1039 N N . PHE A 1 137 ? 2.351 -32.422 -2.070 1.00 45.47 137 PHE A N 1
ATOM 1040 C CA . PHE A 1 1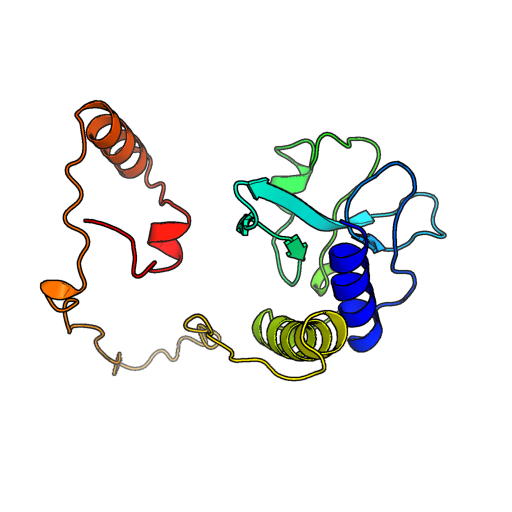37 ? 2.600 -31.867 -3.399 1.00 45.47 137 PHE A CA 1
ATOM 1041 C C . PHE A 1 137 ? 3.816 -32.590 -4.010 1.00 45.47 137 PHE A C 1
ATOM 1043 O O . PHE A 1 137 ? 4.885 -32.020 -4.190 1.00 45.47 137 PHE A O 1
ATOM 1050 N N . SER A 1 138 ? 3.682 -33.892 -4.274 1.00 50.62 138 SER A N 1
ATOM 1051 C CA . SER A 1 138 ? 4.701 -34.711 -4.943 1.00 50.62 138 SER A CA 1
ATOM 1052 C C . SER A 1 138 ? 4.472 -34.801 -6.451 1.00 50.62 138 SER A C 1
ATOM 1054 O O . SER A 1 138 ? 5.331 -35.297 -7.183 1.00 50.62 138 SER A O 1
ATOM 1056 N N . ALA A 1 139 ? 3.347 -34.279 -6.951 1.00 52.84 139 ALA A N 1
ATOM 1057 C CA . ALA A 1 139 ? 3.097 -34.200 -8.378 1.00 52.84 139 ALA A CA 1
ATOM 1058 C C . ALA A 1 139 ? 3.964 -33.092 -8.992 1.00 52.84 139 ALA A C 1
ATOM 1060 O O . ALA A 1 139 ? 3.582 -31.925 -9.086 1.00 52.84 139 ALA A O 1
ATOM 1061 N N . ARG A 1 140 ? 5.171 -33.482 -9.409 1.00 56.12 140 ARG A N 1
ATOM 1062 C CA . ARG A 1 140 ? 6.061 -32.684 -10.255 1.00 56.12 140 ARG A CA 1
ATOM 1063 C C . ARG A 1 140 ? 5.240 -32.114 -11.418 1.00 56.12 140 ARG A C 1
ATOM 1065 O O . ARG A 1 140 ? 4.616 -32.888 -12.142 1.00 56.12 140 ARG A O 1
ATOM 1072 N N . LYS A 1 141 ? 5.265 -30.787 -11.618 1.00 61.00 141 LYS A N 1
ATOM 1073 C CA . LYS A 1 141 ? 4.509 -30.089 -12.685 1.00 61.00 141 LYS A CA 1
ATOM 1074 C C . LYS A 1 141 ? 4.616 -30.855 -14.014 1.00 61.00 141 LYS A C 1
ATOM 1076 O O . LYS A 1 141 ? 5.732 -31.250 -14.339 1.00 61.00 141 LYS A O 1
ATOM 1081 N N . PRO A 1 142 ? 3.552 -31.071 -14.796 1.00 73.12 142 PRO A N 1
ATOM 1082 C CA . PRO A 1 142 ? 3.675 -31.725 -16.097 1.00 73.12 142 PRO A CA 1
ATOM 1083 C C . PRO A 1 142 ? 4.699 -31.013 -16.989 1.00 73.12 142 PRO A C 1
ATOM 1085 O O . PRO A 1 142 ? 4.827 -29.792 -16.925 1.00 73.12 142 PRO A O 1
ATOM 1088 N N . GLU A 1 143 ? 5.437 -31.760 -17.809 1.00 68.88 143 GLU A N 1
ATOM 1089 C CA . GLU A 1 143 ? 6.548 -31.216 -18.606 1.00 68.88 143 GLU A CA 1
ATOM 1090 C C . GLU A 1 143 ? 6.125 -30.040 -19.501 1.00 68.88 143 GLU A C 1
ATOM 1092 O O . GLU A 1 143 ? 6.845 -29.051 -19.604 1.00 68.88 143 GLU A O 1
ATOM 1097 N N . TRP A 1 144 ? 4.920 -30.104 -20.069 1.00 75.62 144 TRP A 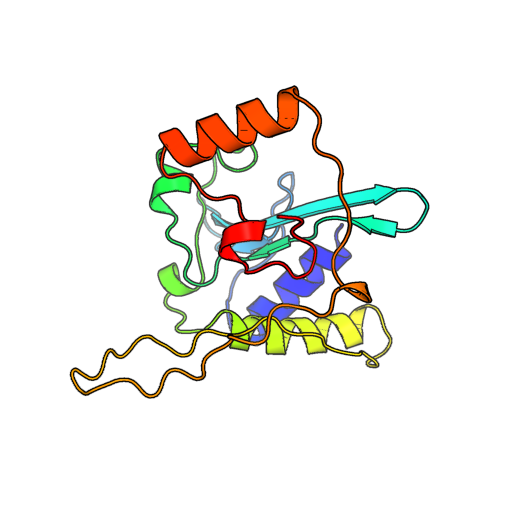N 1
ATOM 1098 C CA . TRP A 1 144 ? 4.356 -29.068 -20.936 1.00 75.62 144 TRP A CA 1
ATOM 1099 C C . TRP A 1 144 ? 4.063 -27.739 -20.221 1.00 75.62 144 TRP A C 1
ATOM 1101 O O . TRP A 1 144 ? 3.945 -26.711 -20.881 1.00 75.62 144 TRP A O 1
ATOM 1111 N N . LEU A 1 145 ? 3.955 -27.744 -18.887 1.00 64.00 145 LEU A N 1
ATOM 1112 C CA . LEU A 1 145 ? 3.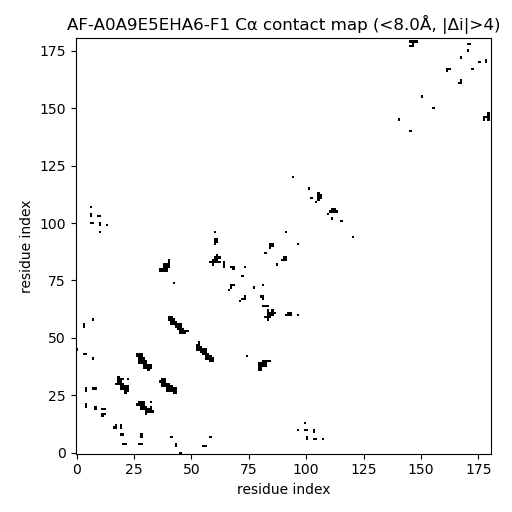705 -26.550 -18.073 1.00 64.00 145 LEU A CA 1
ATOM 1113 C C . LEU A 1 145 ? 5.006 -25.941 -17.526 1.00 64.00 145 LEU A C 1
ATOM 1115 O O . LEU A 1 145 ? 4.981 -24.870 -16.926 1.00 64.00 145 LEU A O 1
ATOM 1119 N N . ARG A 1 146 ? 6.152 -26.613 -17.701 1.00 67.12 146 ARG A N 1
ATOM 1120 C CA . ARG A 1 146 ? 7.448 -26.122 -17.221 1.00 67.12 146 ARG A CA 1
ATOM 1121 C C . ARG A 1 146 ? 8.107 -25.252 -18.293 1.00 67.12 146 ARG A C 1
ATOM 1123 O O . ARG A 1 146 ? 8.469 -25.771 -19.351 1.00 67.12 146 ARG A O 1
ATOM 1130 N N . PRO A 1 147 ? 8.335 -23.955 -18.032 1.00 63.91 147 PRO A N 1
ATOM 1131 C CA . PRO A 1 147 ? 9.121 -23.129 -18.934 1.00 63.91 147 PRO A CA 1
ATOM 1132 C C . PRO A 1 147 ? 10.545 -23.687 -19.024 1.00 63.91 147 PRO A C 1
ATOM 1134 O O . PRO A 1 147 ? 11.245 -23.783 -18.016 1.00 63.91 147 PRO A O 1
ATOM 1137 N N . ARG A 1 148 ? 10.992 -24.050 -20.229 1.00 65.25 148 ARG A N 1
ATOM 1138 C CA . ARG A 1 148 ? 12.393 -24.409 -20.474 1.00 65.25 148 ARG A CA 1
ATOM 1139 C C . ARG A 1 148 ? 13.202 -23.124 -20.618 1.00 65.25 148 ARG A C 1
ATOM 1141 O O . ARG A 1 148 ? 13.313 -22.575 -21.712 1.00 65.25 148 ARG A O 1
ATOM 1148 N N . VAL A 1 149 ? 13.719 -22.617 -19.505 1.00 71.56 149 VAL A N 1
ATOM 1149 C CA . VAL A 1 149 ? 14.556 -21.414 -19.492 1.00 71.56 149 VAL A CA 1
ATOM 1150 C C . VAL A 1 149 ? 16.017 -21.838 -19.512 1.00 71.56 149 VAL A C 1
ATOM 1152 O O . VAL A 1 149 ? 16.466 -22.582 -18.648 1.00 71.56 149 VAL A O 1
ATOM 1155 N N . ASN A 1 150 ? 16.768 -21.374 -20.510 1.00 74.00 150 ASN A N 1
ATOM 1156 C CA . ASN A 1 150 ? 18.213 -21.561 -20.534 1.00 74.00 150 ASN A CA 1
ATOM 1157 C C . ASN A 1 150 ? 18.871 -20.422 -19.745 1.00 74.00 150 ASN A C 1
ATOM 1159 O O . ASN A 1 150 ? 18.819 -19.262 -20.161 1.00 74.00 150 ASN A O 1
ATOM 1163 N N . HIS A 1 151 ? 19.444 -20.737 -18.585 1.00 80.25 151 HIS A N 1
ATOM 1164 C CA . HIS A 1 151 ? 20.118 -19.753 -17.748 1.00 80.25 151 HIS A CA 1
ATOM 1165 C C . HIS A 1 151 ? 21.551 -19.526 -18.235 1.00 80.25 151 HIS A C 1
ATOM 1167 O O . HIS A 1 151 ? 22.364 -20.446 -18.260 1.00 80.25 151 HIS A O 1
ATOM 1173 N N . GLY A 1 152 ? 21.866 -18.280 -18.594 1.00 86.88 152 GLY A N 1
ATOM 1174 C CA . GLY A 1 152 ? 23.232 -17.877 -18.917 1.00 86.88 152 GLY A CA 1
ATOM 1175 C C . GLY A 1 152 ? 24.177 -17.948 -17.705 1.00 86.88 152 GLY A C 1
ATOM 1176 O O . GLY A 1 152 ? 23.719 -18.023 -16.560 1.00 86.88 152 GLY A O 1
ATOM 1177 N N . PRO A 1 153 ? 25.501 -17.877 -17.932 1.00 89.25 153 PRO A N 1
ATOM 1178 C CA . PRO A 1 153 ? 26.516 -18.010 -16.882 1.00 89.25 153 PRO A CA 1
ATOM 1179 C C . PRO A 1 153 ? 26.367 -16.981 -15.750 1.00 89.25 153 PRO A C 1
ATOM 1181 O O . PRO A 1 153 ? 26.585 -17.314 -14.589 1.00 89.25 153 PRO A O 1
ATOM 1184 N N . GLU A 1 154 ? 25.924 -15.761 -16.062 1.00 85.81 154 GLU A N 1
ATOM 1185 C CA . GLU A 1 154 ? 25.663 -14.713 -15.067 1.00 85.81 154 GLU A CA 1
ATOM 1186 C C . GLU A 1 154 ? 24.525 -15.096 -14.112 1.00 85.81 154 GLU A C 1
ATOM 1188 O O . GLU A 1 154 ? 24.665 -14.983 -12.897 1.00 85.81 154 GLU A O 1
ATOM 1193 N N . VAL A 1 155 ? 23.424 -15.639 -14.644 1.00 83.50 155 VAL A N 1
ATOM 1194 C CA . VAL A 1 155 ? 22.272 -16.075 -13.838 1.00 83.50 155 VAL A CA 1
ATOM 1195 C C . VAL A 1 155 ? 22.658 -17.238 -12.927 1.00 83.50 155 VAL A C 1
ATOM 1197 O O . VAL A 1 155 ? 22.227 -17.292 -11.775 1.00 83.50 155 VAL A O 1
ATOM 1200 N N . LEU A 1 156 ? 23.496 -18.154 -13.417 1.00 86.75 156 LEU A N 1
ATOM 1201 C CA . LEU A 1 156 ? 24.017 -19.262 -12.616 1.00 86.75 156 LEU A CA 1
ATOM 1202 C C . LEU A 1 156 ? 24.922 -18.765 -11.483 1.00 86.75 156 LEU A C 1
ATOM 1204 O O . LEU A 1 156 ? 24.812 -19.261 -10.361 1.00 86.75 156 LEU A O 1
ATOM 1208 N N . ALA A 1 157 ? 25.763 -17.762 -11.745 1.00 89.81 157 ALA A N 1
ATOM 1209 C CA . ALA A 1 157 ? 26.590 -17.133 -10.720 1.00 89.81 157 ALA A CA 1
ATOM 1210 C C . ALA A 1 157 ? 25.732 -16.452 -9.641 1.00 89.81 157 ALA A C 1
ATOM 1212 O O . AL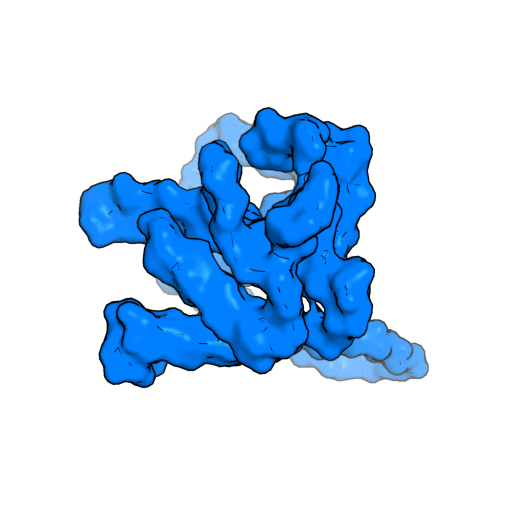A A 1 157 ? 25.963 -16.668 -8.453 1.00 89.81 157 ALA A O 1
ATOM 1213 N N . THR A 1 158 ? 24.688 -15.710 -10.027 1.00 86.38 158 THR A N 1
ATOM 1214 C CA . THR A 1 158 ? 23.749 -15.103 -9.070 1.00 86.38 158 THR A CA 1
ATOM 1215 C C . THR A 1 158 ? 22.987 -16.159 -8.266 1.00 86.38 158 THR A C 1
ATOM 1217 O O . THR A 1 158 ? 22.936 -16.060 -7.043 1.00 86.38 158 THR A O 1
ATOM 1220 N N . LYS A 1 159 ? 22.451 -17.209 -8.914 1.00 84.25 159 LYS A N 1
ATOM 1221 C CA . LYS A 1 159 ? 21.785 -18.334 -8.226 1.00 84.25 159 LYS A CA 1
ATOM 1222 C C . LYS A 1 159 ? 22.725 -19.003 -7.212 1.00 84.25 159 LYS A C 1
ATOM 1224 O O . LYS A 1 159 ? 22.264 -19.419 -6.153 1.00 84.25 159 LYS A O 1
ATOM 1229 N N . LYS A 1 160 ? 24.024 -19.110 -7.519 1.00 89.50 160 LYS A N 1
ATOM 1230 C CA . LYS A 1 160 ? 25.028 -19.644 -6.591 1.00 89.50 160 LYS A CA 1
ATOM 1231 C C . LYS A 1 160 ? 25.224 -18.727 -5.382 1.00 89.50 160 LYS A C 1
ATOM 1233 O O . LYS A 1 160 ? 25.138 -19.211 -4.265 1.00 89.50 160 LYS A O 1
ATOM 1238 N N . ILE A 1 161 ? 25.407 -17.423 -5.597 1.00 90.56 161 ILE A N 1
ATOM 1239 C CA . ILE A 1 161 ? 25.566 -16.443 -4.507 1.00 90.56 161 ILE A CA 1
ATOM 1240 C C . ILE A 1 161 ? 24.362 -16.474 -3.561 1.00 90.56 161 ILE A C 1
ATOM 1242 O O . ILE A 1 161 ? 24.543 -16.513 -2.349 1.00 90.56 161 ILE A O 1
ATOM 1246 N N . LEU A 1 162 ? 23.139 -16.494 -4.103 1.00 87.25 162 LEU A N 1
ATOM 1247 C CA . LEU A 1 162 ? 21.926 -16.566 -3.286 1.00 87.25 162 LEU A CA 1
ATOM 1248 C C . LEU A 1 162 ? 21.917 -17.825 -2.408 1.00 87.25 162 LEU A C 1
ATOM 1250 O O . LEU A 1 162 ? 21.690 -17.719 -1.208 1.00 87.25 162 LEU A O 1
ATOM 1254 N N . ARG A 1 163 ? 22.252 -18.994 -2.971 1.00 85.06 163 ARG A N 1
ATOM 1255 C CA . ARG A 1 163 ? 22.344 -20.250 -2.205 1.00 85.06 163 ARG A CA 1
ATOM 1256 C C . ARG A 1 163 ? 23.444 -20.226 -1.150 1.00 85.06 163 ARG A C 1
ATOM 1258 O O . ARG A 1 163 ? 23.190 -20.631 -0.023 1.00 85.06 163 ARG A O 1
ATOM 1265 N N . ASP A 1 164 ? 24.635 -19.745 -1.502 1.00 93.12 164 ASP A N 1
ATOM 1266 C CA . ASP A 1 164 ? 25.779 -19.670 -0.585 1.00 93.12 164 ASP A CA 1
ATOM 1267 C C . ASP A 1 164 ? 25.468 -18.755 0.617 1.00 93.12 164 ASP A C 1
ATOM 1269 O O . ASP A 1 164 ? 25.961 -18.981 1.721 1.00 93.12 164 ASP A O 1
ATOM 1273 N N . LEU A 1 165 ? 24.609 -17.751 0.417 1.00 92.06 165 LEU A N 1
ATOM 1274 C CA . LEU A 1 165 ? 24.144 -16.826 1.450 1.00 92.06 165 LEU A CA 1
ATOM 1275 C C . LEU A 1 165 ? 22.844 -17.265 2.150 1.00 92.06 165 LEU A C 1
ATOM 1277 O O . LEU A 1 165 ? 22.321 -16.501 2.957 1.00 92.06 165 LEU A O 1
ATOM 1281 N N . ASN A 1 166 ? 22.310 -18.461 1.866 1.00 86.88 166 ASN A N 1
ATOM 1282 C CA . ASN A 1 166 ? 20.993 -18.912 2.347 1.00 86.88 166 ASN A CA 1
ATOM 1283 C C . ASN A 1 166 ? 19.855 -17.905 2.063 1.00 86.88 166 ASN A C 1
ATOM 1285 O O . ASN A 1 166 ? 18.923 -17.755 2.853 1.00 86.88 166 ASN A O 1
ATOM 1289 N N . LEU A 1 167 ? 19.926 -17.211 0.929 1.00 77.94 167 LEU A N 1
ATOM 1290 C CA . LEU A 1 167 ? 18.899 -16.293 0.454 1.00 77.94 167 LEU A CA 1
ATOM 1291 C C . LEU A 1 167 ? 17.990 -16.998 -0.553 1.00 77.94 167 LEU A C 1
ATOM 1293 O O . LEU A 1 167 ? 18.445 -17.783 -1.386 1.00 77.94 167 LEU A O 1
ATOM 1297 N N . VAL A 1 168 ? 16.703 -16.667 -0.504 1.00 77.19 168 VAL A N 1
ATOM 1298 C CA . VAL A 1 168 ? 15.693 -17.128 -1.461 1.00 77.19 168 VAL A CA 1
ATOM 1299 C C . VAL A 1 168 ? 15.116 -15.938 -2.210 1.00 77.19 168 VAL A C 1
ATOM 1301 O O . VAL A 1 168 ? 15.017 -14.829 -1.682 1.00 77.19 168 VAL A O 1
ATOM 1304 N N . THR A 1 169 ? 14.742 -16.143 -3.466 1.00 75.38 169 THR A N 1
ATOM 1305 C CA . THR A 1 169 ? 13.969 -15.142 -4.201 1.00 75.38 169 THR A CA 1
ATOM 1306 C C . THR A 1 169 ? 12.512 -15.164 -3.740 1.00 75.38 169 THR A C 1
ATOM 1308 O O . THR A 1 169 ? 11.972 -16.216 -3.407 1.00 75.38 169 THR A O 1
ATOM 1311 N N . VAL A 1 170 ? 11.828 -14.018 -3.814 1.00 66.69 170 VAL A N 1
ATOM 1312 C CA . VAL A 1 170 ? 10.380 -13.917 -3.528 1.00 66.69 170 VAL A CA 1
ATOM 1313 C C . VAL A 1 170 ? 9.573 -14.934 -4.346 1.00 66.69 170 VAL A C 1
ATOM 1315 O O . VAL A 1 170 ? 8.593 -15.492 -3.869 1.00 66.69 170 VAL A O 1
ATOM 1318 N N . CYS A 1 171 ? 9.997 -15.217 -5.582 1.00 62.19 171 CYS A N 1
ATOM 1319 C CA . CYS A 1 171 ? 9.357 -16.212 -6.438 1.00 62.19 171 CYS A CA 1
ATOM 1320 C C . CYS A 1 171 ? 9.567 -17.658 -5.954 1.00 62.19 171 CYS A C 1
ATOM 1322 O O . CYS A 1 171 ? 8.681 -18.484 -6.163 1.00 62.19 171 CYS A O 1
ATOM 1324 N N . GLU A 1 172 ? 10.718 -17.976 -5.355 1.00 70.44 172 GLU A N 1
ATOM 1325 C CA . GLU A 1 172 ? 10.991 -19.284 -4.742 1.00 70.44 172 GLU A CA 1
ATOM 1326 C C . GLU A 1 172 ? 10.179 -19.465 -3.460 1.00 70.44 172 GLU A C 1
ATOM 1328 O O . GLU A 1 172 ? 9.521 -20.490 -3.302 1.00 70.44 172 GLU A O 1
ATOM 1333 N N . GLU A 1 173 ? 10.154 -18.449 -2.594 1.00 67.94 173 GLU A N 1
ATOM 1334 C CA . GLU A 1 173 ? 9.363 -18.454 -1.359 1.00 67.94 173 GLU A CA 1
ATOM 1335 C C . GLU A 1 173 ? 7.857 -18.556 -1.644 1.00 67.94 173 GLU A C 1
ATOM 1337 O O . GLU A 1 173 ? 7.150 -19.349 -1.026 1.00 67.94 173 GLU A O 1
ATOM 1342 N N . ALA A 1 174 ? 7.370 -17.827 -2.652 1.00 57.06 174 ALA A N 1
ATOM 1343 C CA . ALA A 1 174 ? 5.971 -17.855 -3.075 1.00 57.06 174 ALA A CA 1
ATOM 1344 C C . ALA A 1 174 ? 5.581 -19.113 -3.878 1.00 57.06 174 ALA A C 1
ATOM 1346 O O . ALA A 1 174 ? 4.455 -19.193 -4.373 1.00 57.06 174 ALA A O 1
ATOM 1347 N N . GLY A 1 175 ? 6.495 -20.072 -4.084 1.00 60.12 175 GLY A N 1
ATOM 1348 C CA . GLY A 1 175 ? 6.220 -21.291 -4.850 1.00 60.12 175 GLY A CA 1
ATOM 1349 C C . GLY A 1 175 ? 5.772 -21.012 -6.290 1.00 60.12 175 GLY A C 1
ATOM 1350 O O . GLY A 1 175 ? 4.912 -21.715 -6.827 1.00 60.12 175 GLY A O 1
ATOM 1351 N N . CYS A 1 176 ? 6.317 -19.961 -6.913 1.00 57.22 176 CYS A N 1
ATOM 1352 C CA . CYS A 1 176 ? 5.809 -19.411 -8.165 1.00 57.22 176 CYS A CA 1
ATOM 1353 C C . CYS A 1 176 ? 5.696 -20.494 -9.260 1.00 57.22 176 CYS A C 1
ATOM 1355 O O . CYS A 1 176 ? 6.681 -21.175 -9.586 1.00 57.22 176 CYS A O 1
ATOM 1357 N N . PRO A 1 177 ? 4.520 -20.654 -9.903 1.00 56.31 177 PRO A N 1
ATOM 1358 C CA . PRO A 1 177 ? 4.328 -21.656 -10.947 1.00 56.31 177 PRO A CA 1
ATOM 1359 C C . PRO A 1 177 ? 5.252 -21.426 -12.153 1.00 56.31 177 PRO A C 1
ATOM 1361 O O . PRO A 1 177 ? 5.611 -22.391 -12.827 1.00 56.31 177 PRO A O 1
ATOM 1364 N N . ASN A 1 178 ? 5.710 -20.187 -12.348 1.00 54.06 178 ASN A N 1
ATOM 1365 C CA . ASN A 1 178 ? 6.583 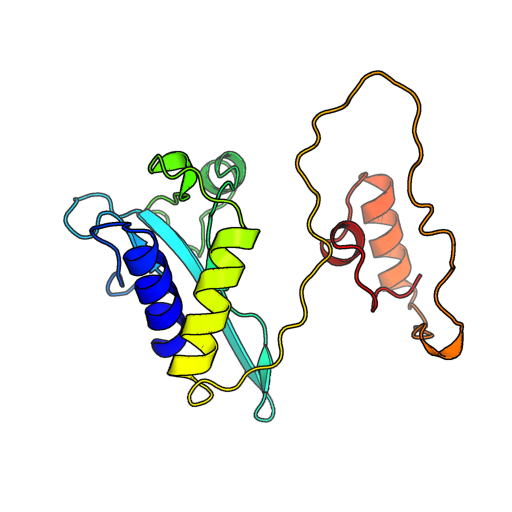-19.764 -13.440 1.00 54.06 178 ASN A CA 1
ATOM 1366 C C . ASN A 1 178 ? 8.081 -19.811 -13.103 1.00 54.06 178 ASN A C 1
ATOM 1368 O O . ASN A 1 178 ? 8.896 -19.438 -13.947 1.00 54.06 178 ASN A O 1
ATOM 1372 N N . LEU A 1 179 ? 8.463 -20.239 -11.893 1.00 60.69 179 LEU A N 1
ATOM 1373 C CA . LEU A 1 179 ? 9.871 -20.443 -11.575 1.00 60.69 179 LEU A CA 1
ATOM 1374 C C . LEU A 1 179 ? 10.402 -21.614 -12.415 1.00 60.69 179 LEU A C 1
ATOM 1376 O O . LEU A 1 179 ? 9.882 -22.731 -12.348 1.00 60.69 179 LEU A O 1
ATOM 1380 N N . SER A 1 180 ? 11.410 -21.331 -13.235 1.00 57.44 180 SER A N 1
ATOM 1381 C CA . SER A 1 180 ? 12.201 -22.349 -13.921 1.00 57.44 180 SER A CA 1
ATOM 1382 C C . SER A 1 180 ? 13.261 -22.859 -12.948 1.00 57.44 180 SER A C 1
ATOM 1384 O O . SER A 1 180 ? 13.995 -22.057 -12.358 1.00 57.44 180 SER A O 1
ATOM 1386 N N . GLU A 1 181 ? 13.305 -24.179 -12.750 1.00 56.62 181 GLU A N 1
ATOM 1387 C CA . GLU A 1 181 ? 14.448 -24.831 -12.093 1.00 56.62 181 GLU A CA 1
ATOM 1388 C C . GLU A 1 181 ? 15.727 -24.568 -12.902 1.00 56.62 181 GLU A C 1
ATOM 1390 O O . GLU A 1 181 ? 15.708 -24.843 -14.124 1.00 56.62 181 GLU A O 1
#

Solvent-accessible surface area (backbone atoms only — not comparable to full-atom values): 11486 Å² total; per-residue (Å²): 109,69,69,59,43,46,48,51,41,55,39,39,47,75,70,68,51,69,60,58,38,74,50,90,97,47,86,33,32,28,29,45,71,90,49,100,71,36,26,39,32,24,52,60,53,74,47,78,56,96,94,40,81,43,87,46,71,50,71,34,37,77,60,82,54,63,63,52,67,76,74,48,59,58,96,74,43,79,92,47,53,74,49,26,41,42,82,74,70,44,94,62,52,70,65,60,51,49,56,50,40,51,56,51,45,17,48,75,77,44,83,56,57,79,84,89,85,82,75,90,75,80,71,80,85,73,79,68,97,66,86,83,81,71,83,74,89,71,78,72,76,56,73,94,70,52,67,88,66,84,76,52,72,67,56,52,51,50,56,46,53,32,5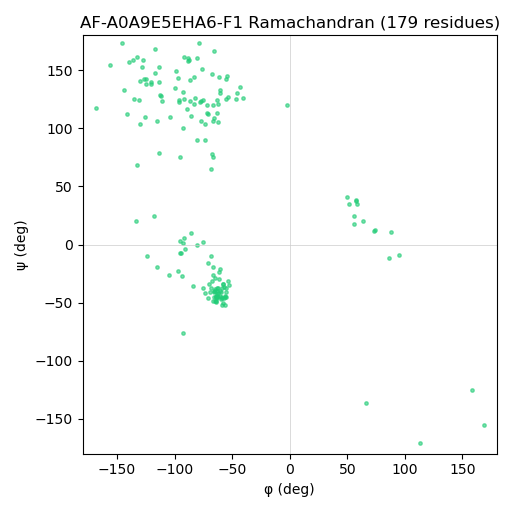5,78,66,75,49,77,53,72,52,64,75,66,64,39,82,83,63,59,127

Secondary structure (DSSP, 8-state):
-HHHHHHHHHHHHHTT--S-EEETTEEEEEE-TTSSS-EEEEEEEEEEETTEEEEEEEE-SS---HHHHHS--GGG--SSEE--TTTTT----HHHHHHHHHHHHHHHHSTT----------------SS------------GGGS------HHHHHHHHHHHHTT---HHHHTT-TT---

pLDDT: mean 83.06, std 17.13, range [32.12, 98.56]

Radius of gyration: 19.74 Å; Cα contacts (8 Å, |Δi|>4): 186; chains: 1; bounding box: 45×53×42 Å

Nearest PDB structures (foldseek):
  1w66-assembly1_A  TM=9.032E-01  e=5.040E-07  Mycobacterium tuberculosis H37Rv